Protein AF-A0A9W6ZUU6-F1 (afdb_monomer)

Organism: NCBI:txid1714386

Sequence (302 aa):
METLQCDPFFITEAGHVQAYTFSKFFVGKSEEEEKQEAEEMPVLARSSKEPGMGRYTKEDRMKYFDKIYEAEIWSFPDWDGEGGFGVKSGFGSTLHQTVDIRNYLDMIISNYGIKGIIDVPCGDMNWIPHVRAMGNEGFCYFGGDVSQIMIDEQRGKFEHVDNMVFEVVDVVSEGFVGVEKVLECVNRNGGGDVLIFMRHLMFHLTMEENLITLKHIEQSASGFGSDVKYVMLSTYLRSNDNDDDYLLANGHKINLFEWPYCLEDPLHLVKDGDFDLFMGLWRLEPGKSIRRKRNNMARSCE

pLDDT: mean 82.05, std 18.37, range [30.02, 98.38]

Solvent-accessible surface area (backbone atoms only — not comparable to full-atom values): 17026 Å² total; per-residue (Å²): 141,84,83,88,80,86,78,94,80,86,84,79,84,87,84,85,78,86,74,86,72,86,70,80,77,72,78,52,70,49,75,66,53,36,42,52,54,58,68,71,40,97,67,74,57,49,47,63,63,64,94,88,58,73,81,86,47,61,67,55,51,20,59,43,47,31,49,41,54,76,66,42,54,37,35,23,77,21,77,86,38,86,88,51,78,37,35,55,56,24,66,75,44,26,58,78,35,35,50,56,46,36,56,47,49,38,49,48,34,64,76,67,53,43,32,28,39,44,25,48,47,41,72,70,54,70,43,59,82,72,22,68,56,69,74,39,89,76,28,22,40,35,33,22,26,47,24,56,64,58,36,53,52,49,43,64,75,40,69,89,40,92,47,54,48,63,43,74,34,42,50,65,80,65,27,67,74,80,45,65,68,51,53,50,43,55,47,72,66,85,48,47,34,25,33,38,38,29,59,65,46,66,29,46,43,31,60,70,45,41,57,44,34,52,49,41,56,42,47,38,28,64,68,46,102,54,46,42,35,33,38,34,40,55,28,29,80,82,49,78,51,46,83,57,81,39,46,33,93,70,32,54,55,38,23,45,62,38,46,88,58,10,36,53,88,48,82,44,76,43,61,47,60,52,99,57,31,28,35,34,34,36,75,48,43,64,92,46,73,65,45,46,48,70,38,82,90,76,64,34,60,93

Mean predicted aligned error: 9.44 Å

Radius of gyration: 21.93 Å; Cα contacts (8 Å, |Δi|>4): 556; chains: 1; bounding box: 58×56×73 Å

Nearest PDB structures (foldseek):
  9fd3-assembly1_A  TM=6.115E-01  e=2.335E-05  Kitasatospora cystarginea
  7ymb-assembly1_A  TM=6.301E-01  e=1.153E-01  Nakaseomyces glabratus
  7xwh-assembly2_B  TM=6.289E-01  e=5.569E-01  Meyerozyma guilliermondii
  7ypd-assembly1_B  TM=6.172E-01  e=6.317E-01  Rhodotorula toruloides
  9fef-assembly1_D  TM=4.614E-01  e=4.064E-01  Trypanosoma cruzi strain CL Brener

Foldseek 3Di:
DDDDDDDPDDDDDDDDDPPPPPPPPPDFDDLVRLQVVQVVDPQFDKLDDDPPDDDQDLVSQQVSVLCLQVVLSQFDFACPWPPRRTFSNHPLPHQVLCVFVLVVCLVCCVVQVAQEEAEEQCGQVRCVVVNVCLPDPNRAYEHEYSHPVSQVVVCVVCVVPPRYHYDHDDCQHPNCLPPVVVLCNQPVDPHDEYEYEYEPQVLLHHLVSNVSSLVSLLCNCVRHPGHPWKYKYKAFDPDPCSHPMGTSSSGHHHHCCFPPNNFDQAPDWIDRRDPGMIIGMHTHHRPDHRHADADPVVRGGD

Structure (mmCIF, N/CA/C/O backbone):
data_AF-A0A9W6ZUU6-F1
#
_entry.id   AF-A0A9W6ZUU6-F1
#
loop_
_atom_site.group_PDB
_atom_site.id
_atom_site.type_symbol
_atom_site.label_atom_id
_atom_site.label_alt_id
_atom_site.label_comp_id
_atom_site.label_asym_id
_atom_site.label_entity_id
_atom_site.label_seq_id
_atom_site.pdbx_PDB_ins_code
_atom_site.Cartn_x
_atom_site.Cartn_y
_atom_site.Cartn_z
_atom_site.occupancy
_atom_site.B_iso_or_equiv
_atom_site.auth_seq_id
_atom_site.auth_comp_id
_atom_site.auth_asym_id
_atom_site.auth_atom_id
_atom_site.pdbx_PDB_model_num
ATOM 1 N N . MET A 1 1 ? -30.627 -38.577 -30.442 1.00 47.06 1 MET A N 1
ATOM 2 C CA . MET A 1 1 ? -29.301 -39.072 -30.853 1.00 47.06 1 MET A CA 1
ATOM 3 C C . MET A 1 1 ? -29.097 -38.572 -32.259 1.00 47.06 1 MET A C 1
ATOM 5 O O . MET A 1 1 ? -29.812 -39.046 -33.121 1.00 47.06 1 MET A O 1
ATOM 9 N N . GLU A 1 2 ? -28.243 -37.571 -32.441 1.00 30.02 2 GLU A N 1
ATOM 10 C CA . GLU A 1 2 ? -27.440 -37.383 -33.654 1.00 30.02 2 GLU A CA 1
ATOM 11 C C . GLU A 1 2 ? -26.469 -36.232 -33.380 1.00 30.02 2 GLU A C 1
ATOM 13 O O . GLU A 1 2 ? -26.846 -35.089 -33.134 1.00 30.02 2 GLU A O 1
ATOM 18 N N . THR A 1 3 ? -25.206 -36.616 -33.264 1.00 34.88 3 THR A N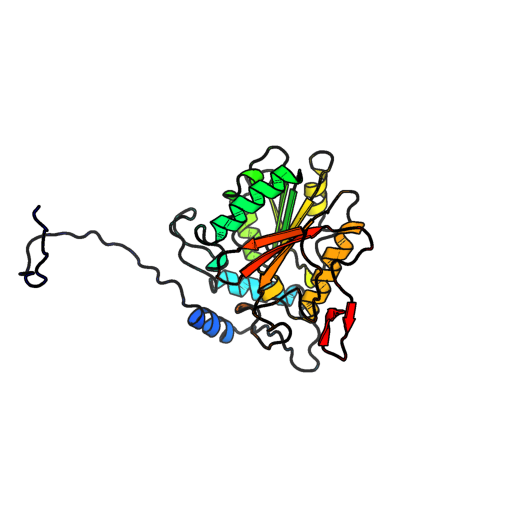 1
ATOM 19 C CA . THR A 1 3 ? -24.031 -35.777 -33.062 1.00 34.88 3 THR A CA 1
ATOM 20 C C . THR A 1 3 ? -23.715 -35.028 -34.351 1.00 34.88 3 THR A C 1
ATOM 22 O O . THR A 1 3 ? -23.464 -35.661 -35.374 1.00 34.88 3 THR A O 1
ATOM 25 N N . LEU A 1 4 ? -23.681 -33.695 -34.301 1.00 31.73 4 LEU A N 1
ATOM 26 C CA . LEU A 1 4 ? -23.099 -32.877 -35.364 1.00 31.73 4 LEU A CA 1
ATOM 27 C C . LEU A 1 4 ? -21.573 -33.026 -35.315 1.00 31.73 4 LEU A C 1
ATOM 29 O O . LEU A 1 4 ? -20.911 -32.512 -34.417 1.00 31.73 4 LEU A O 1
ATOM 33 N N . GLN A 1 5 ? -21.038 -33.785 -36.268 1.00 34.44 5 GLN A N 1
ATOM 34 C CA . GLN A 1 5 ? -19.615 -33.858 -36.585 1.00 34.44 5 GLN A CA 1
ATOM 35 C C . GLN A 1 5 ? -19.279 -32.683 -37.515 1.00 34.44 5 GLN A C 1
ATOM 37 O O . GLN A 1 5 ? -19.851 -32.578 -38.597 1.00 34.44 5 GLN A O 1
ATOM 42 N N . CYS A 1 6 ? -18.370 -31.800 -37.100 1.00 34.56 6 CYS A N 1
ATOM 43 C CA . CYS A 1 6 ? -17.796 -30.787 -37.984 1.00 34.56 6 CYS A CA 1
ATOM 44 C C . CYS A 1 6 ? -16.612 -31.394 -38.753 1.00 34.56 6 CYS A C 1
ATOM 46 O O . CYS A 1 6 ? -15.652 -31.857 -38.137 1.00 34.56 6 CYS A O 1
ATOM 48 N N . ASP A 1 7 ? -16.690 -31.380 -40.082 1.00 36.31 7 ASP A N 1
ATOM 49 C CA . ASP A 1 7 ? -15.619 -31.760 -41.012 1.00 36.31 7 ASP A CA 1
ATOM 50 C C . ASP A 1 7 ? -14.772 -30.505 -41.346 1.00 36.31 7 ASP A C 1
ATOM 52 O O . ASP A 1 7 ? -15.356 -29.488 -41.733 1.00 36.31 7 ASP A O 1
ATOM 56 N N . PRO A 1 8 ? -13.434 -30.485 -41.152 1.00 40.69 8 PRO A N 1
ATOM 57 C CA . PRO A 1 8 ? -12.662 -29.238 -41.121 1.00 40.69 8 PRO A CA 1
ATOM 58 C C . PRO A 1 8 ? -12.082 -28.779 -42.469 1.00 40.69 8 PRO A C 1
ATOM 60 O O . PRO A 1 8 ? -11.173 -27.952 -42.484 1.00 40.69 8 PRO A O 1
ATOM 63 N N . PHE A 1 9 ? -12.577 -29.249 -43.611 1.00 43.09 9 PHE A N 1
ATOM 64 C CA . PHE A 1 9 ? -12.053 -28.812 -44.907 1.00 43.09 9 PHE A CA 1
ATOM 65 C C . PHE A 1 9 ? -13.182 -28.492 -45.868 1.00 43.09 9 PHE A C 1
ATOM 67 O O . PHE A 1 9 ? -13.660 -29.400 -46.515 1.00 43.09 9 PHE A O 1
ATOM 74 N N . PHE A 1 10 ? -13.591 -27.224 -45.962 1.00 36.22 10 PHE A N 1
ATOM 75 C CA . PHE A 1 10 ? -14.032 -26.556 -47.198 1.00 36.22 10 PHE A CA 1
ATOM 76 C C . PHE A 1 10 ? -14.422 -25.109 -46.857 1.00 36.22 10 PHE A C 1
ATOM 78 O O . PHE A 1 10 ? -15.536 -24.833 -46.423 1.00 36.22 10 PHE A O 1
ATOM 85 N N . ILE A 1 11 ? -13.505 -24.165 -47.077 1.00 38.50 11 ILE A N 1
ATOM 86 C CA . ILE A 1 11 ? -13.868 -22.760 -47.292 1.00 38.50 11 ILE A CA 1
ATOM 87 C C . ILE A 1 11 ? -13.460 -22.445 -48.728 1.00 38.50 11 ILE A C 1
ATOM 89 O O . ILE A 1 11 ? -12.279 -22.297 -49.030 1.00 38.50 11 ILE A O 1
ATOM 93 N N . THR A 1 12 ? -14.442 -22.415 -49.626 1.00 35.78 12 THR A N 1
ATOM 94 C CA . THR A 1 12 ? -14.296 -21.864 -50.976 1.00 35.78 12 THR A CA 1
ATOM 95 C C . THR A 1 12 ? -14.522 -20.356 -50.940 1.00 35.78 12 THR A C 1
ATOM 97 O O . THR A 1 12 ? -15.390 -19.865 -50.221 1.00 35.78 12 THR A O 1
ATOM 100 N N . GLU A 1 13 ? -13.712 -19.641 -51.712 1.00 41.66 13 GLU A N 1
ATOM 101 C CA . GLU A 1 13 ? -13.569 -18.189 -51.714 1.00 41.66 13 GLU A CA 1
ATOM 102 C C . GLU A 1 13 ? -14.835 -17.384 -52.067 1.00 41.66 13 GLU A C 1
ATOM 104 O O . GLU A 1 13 ? -15.596 -17.726 -52.968 1.00 41.66 13 GLU A O 1
ATOM 109 N N . ALA A 1 14 ? -14.910 -16.233 -51.387 1.00 41.94 14 ALA A N 1
ATOM 110 C CA . ALA A 1 14 ? -15.391 -14.916 -51.815 1.00 41.94 14 ALA A CA 1
ATOM 111 C C . ALA A 1 14 ? -16.881 -14.693 -52.144 1.00 41.94 14 ALA A C 1
ATOM 113 O O . ALA A 1 14 ? -17.403 -15.080 -53.184 1.00 41.94 14 ALA A O 1
ATOM 114 N N . GLY A 1 15 ? -17.512 -13.855 -51.310 1.00 34.66 15 GLY A N 1
ATOM 115 C CA . GLY A 1 15 ? -18.737 -13.145 -51.668 1.00 34.66 15 GLY A CA 1
ATOM 116 C C . GLY A 1 15 ? -19.428 -12.462 -50.490 1.00 34.66 15 GLY A C 1
ATOM 117 O O . GLY A 1 15 ? -20.480 -12.912 -50.066 1.00 34.66 15 GLY A O 1
ATOM 118 N N . HIS A 1 16 ? -18.858 -11.352 -50.005 1.00 36.12 16 HIS A N 1
ATOM 119 C CA . HIS A 1 16 ? -19.501 -10.382 -49.100 1.00 36.12 16 HIS A CA 1
ATOM 120 C C . HIS A 1 16 ? -19.848 -10.865 -47.678 1.00 36.12 16 HIS A C 1
ATOM 122 O O . HIS A 1 16 ? -21.011 -10.945 -47.293 1.00 36.12 16 HIS A O 1
ATOM 128 N N . VAL A 1 17 ? -18.827 -11.021 -46.832 1.00 31.88 17 VAL A N 1
ATOM 129 C CA . VAL A 1 17 ? -18.967 -10.723 -45.398 1.00 31.88 17 VAL A CA 1
ATOM 130 C C . VAL A 1 17 ? -18.084 -9.513 -45.121 1.00 31.88 17 VAL A C 1
ATOM 132 O O . VAL A 1 17 ? -16.862 -9.628 -45.068 1.00 31.88 17 VAL A O 1
ATOM 135 N N . GLN A 1 18 ? -18.685 -8.327 -44.999 1.00 30.11 18 GLN A N 1
ATOM 136 C CA . GLN A 1 18 ? -17.997 -7.192 -44.385 1.00 30.11 18 GLN A CA 1
ATOM 137 C C . GLN A 1 18 ? -17.915 -7.475 -42.885 1.00 30.11 18 GLN A C 1
ATOM 139 O O . GLN A 1 18 ? -18.811 -7.134 -42.117 1.00 30.11 18 GLN A O 1
ATOM 144 N N . ALA A 1 19 ? -16.846 -8.157 -42.482 1.00 30.17 19 ALA A N 1
ATOM 145 C CA . ALA A 1 19 ? -16.443 -8.215 -41.092 1.00 30.17 19 ALA A CA 1
ATOM 146 C C . ALA A 1 19 ? -16.007 -6.803 -40.683 1.00 30.17 19 ALA A C 1
ATOM 148 O O . ALA A 1 19 ? -14.942 -6.326 -41.072 1.00 30.17 19 ALA A O 1
ATOM 149 N N . TYR A 1 20 ? -16.845 -6.113 -39.913 1.00 32.97 20 TYR A N 1
ATOM 150 C CA . TYR A 1 20 ? -16.397 -4.957 -39.149 1.00 32.97 20 TYR A CA 1
ATOM 151 C C . TYR A 1 20 ? -15.587 -5.471 -37.959 1.00 32.97 20 TYR A C 1
ATOM 153 O O . TYR A 1 20 ? -16.097 -5.595 -36.852 1.00 32.97 20 TYR A O 1
ATOM 161 N N . THR A 1 21 ? -14.319 -5.793 -38.186 1.00 32.53 21 THR A N 1
ATOM 162 C CA . THR A 1 21 ? -13.345 -5.963 -37.105 1.00 32.53 21 THR A CA 1
ATOM 163 C C . THR A 1 21 ? -12.375 -4.797 -37.165 1.00 32.53 21 THR A C 1
ATOM 165 O O . THR A 1 21 ? -11.252 -4.920 -37.640 1.00 32.53 21 THR A O 1
ATOM 168 N N . PHE A 1 22 ? -12.814 -3.643 -36.668 1.00 32.78 22 PHE A N 1
ATOM 169 C CA . PHE A 1 22 ? -11.885 -2.680 -36.080 1.00 32.78 22 PHE A CA 1
ATOM 170 C C . PHE A 1 22 ? -11.734 -3.012 -34.592 1.00 32.78 22 PHE A C 1
ATOM 172 O O . PHE A 1 22 ? -12.004 -2.199 -33.718 1.00 32.78 22 PHE A O 1
ATOM 179 N N . SER A 1 23 ? -11.314 -4.240 -34.287 1.00 38.81 23 SER A N 1
ATOM 180 C CA . SER A 1 23 ? -10.676 -4.513 -33.007 1.00 38.81 23 SER A CA 1
ATOM 181 C C . SER A 1 23 ? -9.239 -4.028 -33.149 1.00 38.81 23 SER A C 1
ATOM 183 O O . SER A 1 23 ? -8.405 -4.699 -33.761 1.00 38.81 23 SER A O 1
ATOM 185 N N . LYS A 1 24 ? -8.944 -2.836 -32.624 1.00 32.59 24 LYS A N 1
ATOM 186 C CA . LYS A 1 24 ? -7.567 -2.522 -32.243 1.00 32.59 24 LYS A CA 1
ATOM 187 C C . LYS A 1 24 ? -7.223 -3.503 -31.125 1.00 32.59 24 LYS A C 1
ATOM 189 O O . LYS A 1 24 ? -7.564 -3.264 -29.974 1.00 32.59 24 LYS A O 1
ATOM 194 N N . PHE A 1 25 ? -6.640 -4.645 -31.475 1.00 33.12 25 PHE A N 1
ATOM 195 C CA . PHE A 1 25 ? -5.958 -5.472 -30.494 1.00 33.12 25 PHE A CA 1
ATOM 196 C C . PHE A 1 25 ? -4.785 -4.635 -29.990 1.00 33.12 25 PHE A C 1
ATOM 198 O O . PHE A 1 25 ? -3.768 -4.519 -30.669 1.00 33.12 25 PHE A O 1
ATOM 205 N N . PHE A 1 26 ? -4.958 -3.985 -28.845 1.00 39.06 26 PHE A N 1
ATOM 206 C CA . PHE A 1 26 ? -3.822 -3.552 -28.054 1.00 39.06 26 PHE A CA 1
ATOM 207 C C . PHE A 1 26 ? -3.284 -4.815 -27.395 1.00 39.06 26 PHE A C 1
ATOM 209 O O . PHE A 1 26 ? -3.912 -5.384 -26.504 1.00 39.06 26 PHE A O 1
ATOM 216 N N . VAL A 1 27 ? -2.180 -5.323 -27.933 1.00 45.72 27 VAL A N 1
ATOM 217 C CA . VAL A 1 27 ? -1.393 -6.351 -27.259 1.00 45.72 27 VAL A CA 1
ATOM 218 C C . VAL A 1 27 ? -0.718 -5.627 -26.098 1.00 45.72 27 VAL A C 1
ATOM 220 O O . VAL A 1 27 ? 0.078 -4.721 -26.334 1.00 45.72 27 VAL A O 1
ATOM 223 N N . GLY A 1 28 ? -1.119 -5.947 -24.865 1.00 49.69 28 GLY A N 1
ATOM 224 C CA . GLY A 1 28 ? -0.389 -5.503 -23.677 1.00 49.69 28 GLY A CA 1
ATOM 225 C C . GLY A 1 28 ? 1.042 -6.025 -23.738 1.00 49.69 28 GLY A C 1
ATOM 226 O O . GLY A 1 28 ? 1.271 -7.100 -24.300 1.00 49.69 28 GLY A O 1
ATOM 227 N N . LYS A 1 29 ? 1.993 -5.261 -23.204 1.00 59.50 29 LYS A N 1
ATOM 228 C CA . LYS A 1 29 ? 3.387 -5.700 -23.138 1.00 59.50 29 LYS A CA 1
ATOM 229 C C . LYS A 1 29 ? 3.471 -6.951 -22.260 1.00 59.50 29 LYS A C 1
ATOM 231 O O . LYS A 1 29 ? 2.714 -7.115 -21.304 1.00 59.50 29 LYS A O 1
ATOM 236 N N . SER A 1 30 ? 4.342 -7.879 -22.627 1.00 62.50 30 SER A N 1
ATOM 237 C CA . SER A 1 30 ? 4.696 -9.001 -21.759 1.00 62.50 30 SER A CA 1
ATOM 238 C C . SER A 1 30 ? 5.520 -8.509 -20.566 1.00 62.50 30 SER A C 1
ATOM 240 O O . SER A 1 30 ? 6.216 -7.503 -20.676 1.00 62.50 30 SER A O 1
ATOM 242 N N . GLU A 1 31 ? 5.527 -9.256 -19.454 1.00 60.16 31 GLU A N 1
ATOM 243 C CA . GLU A 1 31 ? 6.405 -8.942 -18.313 1.00 60.16 31 GLU A CA 1
ATOM 244 C C . GLU A 1 31 ? 7.880 -8.790 -18.733 1.00 60.16 31 GLU A C 1
ATOM 246 O O . GLU A 1 31 ? 8.623 -8.050 -18.102 1.00 60.16 31 GLU A O 1
ATOM 251 N N . GLU A 1 32 ? 8.336 -9.499 -19.772 1.00 63.59 32 GLU A N 1
ATOM 252 C CA . GLU A 1 32 ? 9.705 -9.379 -20.292 1.00 63.59 32 GLU A CA 1
ATOM 253 C C . GLU A 1 32 ? 9.937 -8.058 -21.040 1.00 63.59 32 GLU A C 1
ATOM 255 O O . GLU A 1 32 ? 10.989 -7.442 -20.874 1.00 63.59 32 GLU A O 1
ATOM 260 N N . GLU A 1 33 ? 8.957 -7.592 -21.815 1.00 64.12 33 GLU A N 1
ATOM 261 C CA . GLU A 1 33 ? 9.022 -6.303 -22.516 1.00 64.12 33 GLU A CA 1
ATOM 262 C C . GLU A 1 33 ? 8.954 -5.124 -21.536 1.00 64.12 33 GLU A C 1
ATOM 264 O O . GLU A 1 33 ? 9.734 -4.181 -21.669 1.00 64.12 33 GLU A O 1
ATOM 269 N N . GLU A 1 34 ? 8.096 -5.203 -20.511 1.00 62.94 34 GLU A N 1
ATOM 270 C CA . GLU A 1 34 ? 8.056 -4.212 -19.424 1.00 62.94 34 GLU A CA 1
ATOM 271 C C . GLU A 1 34 ? 9.414 -4.131 -18.704 1.00 62.94 34 GLU A C 1
ATOM 273 O O . GLU A 1 34 ? 9.928 -3.038 -18.449 1.00 62.94 34 GLU A O 1
ATOM 278 N N . LYS A 1 35 ? 10.041 -5.290 -18.443 1.00 63.47 35 LYS A N 1
ATOM 279 C CA . LYS A 1 35 ? 11.371 -5.375 -17.819 1.00 63.47 35 LYS A CA 1
ATOM 280 C C . LYS A 1 35 ? 12.461 -4.744 -18.680 1.00 63.47 35 LYS A C 1
ATOM 282 O O . LYS A 1 35 ? 13.301 -4.026 -18.139 1.00 63.47 35 LYS A O 1
ATOM 287 N N . GLN A 1 36 ? 12.467 -5.008 -19.988 1.00 65.69 36 GLN A N 1
ATOM 288 C CA . GLN A 1 36 ? 13.490 -4.481 -20.892 1.00 65.69 36 GLN A CA 1
ATOM 289 C C . GLN A 1 36 ? 13.400 -2.955 -21.018 1.00 65.69 36 GLN A C 1
ATOM 291 O O . GLN A 1 36 ? 14.416 -2.268 -20.946 1.00 65.69 36 GLN A O 1
ATOM 296 N N . GLU A 1 37 ? 12.198 -2.399 -21.158 1.00 64.38 37 GLU A N 1
ATOM 297 C CA . GLU A 1 37 ? 12.043 -0.945 -21.248 1.00 64.38 37 GLU A CA 1
ATOM 298 C C . GLU A 1 37 ? 12.424 -0.240 -19.944 1.00 64.38 37 GLU A C 1
ATOM 300 O O . GLU A 1 37 ? 13.090 0.798 -19.982 1.00 64.38 37 GLU A O 1
ATOM 305 N N . ALA A 1 38 ? 12.081 -0.822 -18.789 1.00 62.62 38 ALA A N 1
ATOM 306 C CA . ALA A 1 38 ? 12.514 -0.308 -17.493 1.00 62.62 38 ALA A CA 1
ATOM 307 C C . ALA A 1 38 ? 14.050 -0.294 -17.343 1.00 62.62 38 ALA A C 1
ATOM 309 O O . ALA A 1 38 ? 14.580 0.576 -16.649 1.00 62.62 38 ALA A O 1
ATOM 310 N N . GLU A 1 39 ? 14.771 -1.214 -18.001 1.00 65.31 39 GLU A N 1
ATOM 311 C CA . GLU A 1 39 ? 16.244 -1.257 -18.059 1.00 65.31 39 GLU A CA 1
ATOM 312 C C . GLU A 1 39 ? 16.863 -0.207 -18.991 1.00 65.31 39 GLU A C 1
ATOM 314 O O . GLU A 1 39 ? 18.001 0.212 -18.768 1.00 65.31 39 GLU A O 1
ATOM 319 N N . GLU A 1 40 ? 16.137 0.255 -20.008 1.00 63.75 40 GLU A N 1
ATOM 320 C CA . GLU A 1 40 ? 16.623 1.256 -20.969 1.00 63.75 40 GLU A CA 1
ATOM 321 C C . GLU A 1 40 ? 16.379 2.707 -20.501 1.00 63.75 40 GLU A C 1
ATOM 323 O O . GLU A 1 40 ? 16.864 3.665 -21.116 1.00 63.75 40 GLU A O 1
ATOM 328 N N . MET A 1 41 ? 15.670 2.904 -19.383 1.00 61.62 41 MET A N 1
ATOM 329 C CA . MET A 1 41 ? 15.363 4.233 -18.856 1.00 61.62 41 MET A CA 1
ATOM 33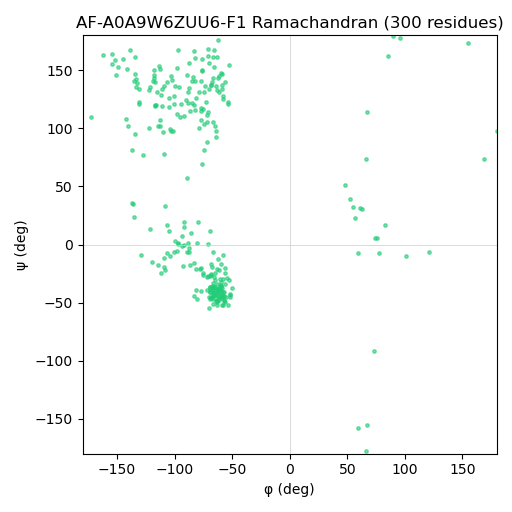0 C C . MET A 1 41 ? 16.610 4.968 -18.332 1.00 61.62 41 MET A C 1
ATOM 332 O O . MET A 1 41 ? 17.390 4.423 -17.556 1.00 61.62 41 MET A O 1
ATOM 336 N N . PRO A 1 42 ? 16.767 6.276 -18.625 1.00 50.56 42 PRO A N 1
ATOM 337 C CA . PRO A 1 42 ? 17.934 7.060 -18.204 1.00 50.56 42 PRO A CA 1
ATOM 338 C C . PRO A 1 42 ? 18.046 7.273 -16.682 1.00 50.56 42 PRO A C 1
ATOM 340 O O . PRO A 1 42 ? 19.031 7.839 -16.212 1.00 50.56 42 PRO A O 1
ATOM 343 N N . VAL A 1 43 ? 17.036 6.867 -15.906 1.00 57.44 43 VAL A N 1
ATOM 344 C CA . VAL A 1 43 ? 17.056 6.840 -14.439 1.00 57.44 43 VAL A CA 1
ATOM 345 C C . VAL A 1 43 ? 16.770 5.401 -14.033 1.00 57.44 43 VAL A C 1
ATOM 347 O O . VAL A 1 43 ? 15.618 4.988 -14.066 1.00 57.44 43 VAL A O 1
ATOM 350 N N . LEU A 1 44 ? 17.808 4.645 -13.678 1.00 65.06 44 LEU A N 1
ATOM 351 C CA . LEU A 1 44 ? 17.675 3.277 -13.180 1.00 65.06 44 LEU A CA 1
ATOM 352 C C . LEU A 1 44 ? 17.731 3.287 -11.656 1.00 65.06 44 LEU A C 1
ATOM 354 O O . LEU A 1 44 ? 18.771 3.587 -11.065 1.00 65.06 44 LEU A O 1
ATOM 358 N N . ALA A 1 45 ? 16.609 2.960 -11.019 1.00 72.12 45 ALA A N 1
ATOM 359 C CA . ALA A 1 45 ? 16.583 2.659 -9.597 1.00 72.12 45 ALA A CA 1
ATOM 360 C C . ALA A 1 45 ? 16.698 1.138 -9.408 1.00 72.12 45 ALA A C 1
ATOM 362 O O . ALA A 1 45 ? 15.881 0.377 -9.928 1.00 72.12 45 ALA A O 1
ATOM 363 N N . ARG A 1 46 ? 17.733 0.703 -8.682 1.00 75.75 46 ARG A N 1
ATOM 364 C CA . ARG A 1 46 ? 18.033 -0.697 -8.362 1.00 75.75 46 ARG A CA 1
ATOM 365 C C . ARG A 1 46 ? 17.994 -0.926 -6.863 1.00 75.75 46 ARG A C 1
ATOM 367 O O . ARG A 1 46 ? 18.302 -0.022 -6.086 1.00 75.75 46 ARG A O 1
ATOM 374 N N . SER A 1 47 ? 17.643 -2.140 -6.457 1.00 72.75 47 SER A N 1
ATOM 375 C CA . SER A 1 47 ? 17.625 -2.514 -5.043 1.00 72.75 47 SER A CA 1
ATOM 376 C C . SER A 1 47 ? 19.019 -2.504 -4.419 1.00 72.75 47 SER A C 1
ATOM 378 O O . SER A 1 47 ? 19.189 -2.051 -3.284 1.00 72.75 47 SER A O 1
ATOM 380 N N . SER A 1 48 ? 20.033 -2.909 -5.185 1.00 64.50 48 SER A N 1
ATOM 381 C CA . SER A 1 48 ? 21.433 -2.745 -4.816 1.00 64.50 48 SER A CA 1
ATOM 382 C C . SER A 1 48 ? 21.980 -1.420 -5.362 1.00 64.50 48 SER A C 1
ATOM 384 O O . SER A 1 48 ? 22.126 -1.205 -6.566 1.00 64.50 48 SER A O 1
ATOM 386 N N . LYS A 1 49 ? 22.266 -0.473 -4.462 1.00 62.56 49 LYS A N 1
ATOM 387 C CA . LYS A 1 49 ? 22.957 0.768 -4.838 1.00 62.56 49 LYS A CA 1
ATOM 388 C C . LYS A 1 49 ? 24.445 0.522 -5.041 1.00 62.56 49 LYS A C 1
ATOM 390 O O . LYS A 1 49 ? 25.047 -0.296 -4.345 1.00 62.56 49 LYS A O 1
ATOM 395 N N . GLU A 1 50 ? 25.062 1.308 -5.924 1.00 62.34 50 GLU A N 1
ATOM 396 C CA . GLU A 1 50 ? 26.520 1.360 -6.004 1.00 62.34 50 GLU A CA 1
ATOM 397 C C . GLU A 1 50 ? 27.129 1.739 -4.636 1.00 62.34 50 GLU A C 1
ATOM 399 O O . GLU A 1 50 ? 26.600 2.620 -3.941 1.00 62.34 50 GLU A O 1
ATOM 404 N N . PRO A 1 51 ? 28.250 1.111 -4.227 1.00 50.09 51 PRO A N 1
ATOM 405 C CA . PRO A 1 51 ? 28.895 1.405 -2.953 1.00 50.09 51 PRO A CA 1
ATOM 406 C C . PRO A 1 51 ? 29.195 2.904 -2.786 1.00 50.09 51 PRO A C 1
ATOM 408 O O . PRO A 1 51 ? 29.946 3.489 -3.561 1.00 50.09 51 PRO A O 1
ATOM 411 N N . GLY A 1 52 ? 28.634 3.521 -1.740 1.00 53.69 52 GLY A N 1
ATOM 412 C CA . GLY A 1 52 ? 28.816 4.946 -1.423 1.00 53.69 52 GLY A CA 1
ATOM 413 C C . GLY A 1 52 ? 27.656 5.857 -1.839 1.00 53.69 52 GLY A C 1
ATOM 414 O O . GLY A 1 52 ? 27.606 7.008 -1.403 1.00 53.69 52 GLY A O 1
ATOM 415 N N . MET A 1 53 ? 26.691 5.352 -2.608 1.00 60.19 53 MET A N 1
ATOM 416 C CA . MET A 1 53 ? 25.456 6.068 -2.915 1.00 60.19 53 MET A CA 1
ATOM 417 C C . MET A 1 53 ? 24.469 5.883 -1.744 1.00 60.19 53 MET A C 1
ATOM 419 O O . MET A 1 53 ? 24.066 4.766 -1.431 1.00 60.19 53 MET A O 1
ATOM 423 N N . GLY A 1 54 ? 24.112 6.967 -1.041 1.00 67.25 54 GLY A N 1
ATOM 424 C CA . GLY A 1 54 ? 23.135 6.928 0.064 1.00 67.25 54 GLY A CA 1
ATOM 425 C C . GLY A 1 54 ? 21.732 6.497 -0.392 1.00 67.25 54 GLY A C 1
ATOM 426 O O . GLY A 1 54 ? 21.508 6.321 -1.585 1.00 67.25 54 GLY A O 1
ATOM 427 N N . ARG A 1 55 ? 20.766 6.340 0.529 1.00 77.25 55 ARG A N 1
ATOM 428 C CA . ARG A 1 55 ? 19.368 5.938 0.221 1.00 77.25 55 ARG A CA 1
ATOM 429 C C . ARG A 1 55 ? 18.707 6.810 -0.853 1.00 77.25 55 ARG A C 1
ATOM 431 O O . ARG A 1 55 ? 19.097 7.959 -1.038 1.00 77.25 55 ARG A O 1
ATOM 438 N N . TYR A 1 56 ? 17.717 6.264 -1.570 1.00 85.56 56 TYR A N 1
ATOM 439 C CA . TYR A 1 56 ? 16.934 7.067 -2.513 1.00 85.56 56 TYR A CA 1
ATOM 440 C C . TYR A 1 56 ? 16.175 8.141 -1.728 1.00 85.56 56 TYR A C 1
ATOM 442 O O . TYR A 1 56 ? 15.648 7.885 -0.638 1.00 85.56 56 TYR A O 1
ATOM 450 N N . THR A 1 57 ? 16.175 9.359 -2.246 1.00 89.69 57 THR A N 1
ATOM 451 C CA . THR A 1 57 ? 15.396 10.467 -1.698 1.00 89.69 57 THR A CA 1
ATOM 452 C C . THR A 1 57 ? 13.959 10.409 -2.215 1.00 89.69 57 THR A C 1
ATOM 454 O O . THR A 1 57 ? 13.668 9.712 -3.190 1.00 89.69 57 THR A O 1
ATOM 457 N N . LYS A 1 58 ? 13.059 11.177 -1.591 1.00 91.44 58 LYS A N 1
ATOM 458 C CA . LYS A 1 58 ? 11.705 11.407 -2.113 1.00 91.44 58 LYS A CA 1
ATOM 459 C C . LYS A 1 58 ? 11.720 11.884 -3.563 1.00 91.44 58 LYS A C 1
ATOM 461 O O . LYS A 1 58 ? 10.948 11.397 -4.378 1.00 91.44 58 LYS A O 1
ATOM 466 N N . GLU A 1 59 ? 12.629 12.801 -3.892 1.00 90.94 59 GLU A N 1
ATOM 467 C CA . GLU A 1 59 ? 12.757 13.336 -5.247 1.00 90.94 59 GLU A CA 1
ATOM 468 C C . GLU A 1 59 ? 13.229 12.268 -6.246 1.00 90.94 59 GLU A C 1
ATOM 470 O O . GLU A 1 59 ? 12.737 12.242 -7.373 1.00 90.94 59 GLU A O 1
ATOM 475 N N . ASP A 1 60 ? 14.123 11.359 -5.837 1.00 89.38 60 ASP A N 1
ATOM 476 C CA . ASP A 1 60 ? 14.559 10.240 -6.684 1.00 89.38 60 ASP A CA 1
ATOM 477 C C . ASP A 1 60 ? 13.397 9.289 -6.995 1.00 89.38 60 ASP A C 1
ATOM 479 O O . ASP A 1 60 ? 13.174 8.961 -8.161 1.00 89.38 60 ASP A O 1
ATOM 483 N N . ARG A 1 61 ? 12.640 8.873 -5.966 1.00 90.88 61 ARG A N 1
ATOM 484 C CA . ARG A 1 61 ? 11.480 7.982 -6.133 1.00 90.88 61 ARG A CA 1
ATOM 485 C C . ARG A 1 61 ? 10.389 8.636 -6.975 1.00 90.88 61 ARG A C 1
ATOM 487 O O . ARG A 1 61 ? 9.935 8.020 -7.931 1.00 90.88 61 ARG A O 1
ATOM 494 N N . MET A 1 62 ? 10.029 9.886 -6.680 1.00 93.12 62 MET A N 1
ATOM 495 C CA . MET A 1 62 ? 9.016 10.632 -7.435 1.00 93.12 62 MET A CA 1
ATOM 496 C C . MET A 1 62 ? 9.400 10.743 -8.912 1.00 93.12 62 MET A C 1
ATOM 498 O O . MET A 1 62 ? 8.640 10.314 -9.770 1.00 93.12 62 MET A O 1
ATOM 502 N N . LYS A 1 63 ? 10.620 11.207 -9.227 1.00 90.50 63 LYS A N 1
ATOM 503 C CA . LYS A 1 63 ? 11.089 11.301 -10.622 1.00 90.50 63 LYS A CA 1
ATOM 504 C C . LYS A 1 63 ? 11.112 9.953 -11.334 1.00 90.50 63 LYS A C 1
ATOM 506 O O . LYS A 1 63 ? 10.912 9.914 -12.545 1.00 90.50 63 LYS A O 1
ATOM 511 N N . TYR A 1 64 ? 11.440 8.876 -10.624 1.00 89.56 64 TYR A N 1
ATOM 512 C CA . TYR A 1 64 ? 11.471 7.541 -11.207 1.00 89.56 64 TYR A CA 1
ATOM 513 C C . TYR A 1 64 ? 10.059 7.049 -11.531 1.00 89.56 64 TYR A C 1
ATOM 515 O O . TYR A 1 64 ? 9.784 6.742 -12.689 1.00 89.56 64 TYR A O 1
ATOM 523 N N . PHE A 1 65 ? 9.152 7.043 -10.552 1.00 92.12 65 PHE A N 1
ATOM 524 C CA . PHE A 1 65 ? 7.795 6.529 -10.743 1.00 92.12 65 PHE A CA 1
ATOM 525 C C . PHE A 1 65 ? 6.915 7.442 -11.607 1.00 92.12 65 PHE A C 1
ATOM 527 O O . PHE A 1 65 ? 6.093 6.922 -12.355 1.00 92.12 65 PHE A O 1
ATOM 534 N N . ASP A 1 66 ? 7.152 8.758 -11.629 1.00 93.38 66 ASP A N 1
ATOM 535 C CA . ASP A 1 66 ? 6.540 9.651 -12.623 1.00 93.38 66 ASP A CA 1
ATOM 536 C C . ASP A 1 66 ? 6.916 9.221 -14.042 1.00 93.38 66 ASP A C 1
ATOM 538 O O . ASP A 1 66 ? 6.060 9.115 -14.910 1.00 93.38 66 ASP A O 1
ATOM 542 N N . LYS A 1 67 ? 8.185 8.890 -14.299 1.00 90.19 67 LYS A N 1
ATOM 543 C CA . LYS A 1 67 ? 8.573 8.423 -15.635 1.00 90.19 67 LYS A CA 1
ATOM 544 C C . LYS A 1 67 ? 7.976 7.064 -15.979 1.00 90.19 67 LYS A C 1
ATOM 546 O O . LYS A 1 67 ? 7.616 6.861 -17.131 1.00 90.19 67 LYS A O 1
ATOM 551 N N . ILE A 1 68 ? 7.886 6.145 -15.015 1.00 89.88 68 ILE A N 1
ATOM 552 C CA . ILE A 1 68 ? 7.244 4.834 -15.212 1.00 89.88 68 ILE A CA 1
ATOM 553 C C . ILE A 1 68 ? 5.780 5.012 -15.614 1.00 89.88 68 ILE A C 1
ATOM 555 O O . ILE A 1 68 ? 5.318 4.376 -16.561 1.00 89.88 68 ILE A O 1
ATOM 559 N N . TYR A 1 69 ? 5.076 5.909 -14.924 1.00 90.88 69 TYR A N 1
ATOM 560 C CA . TYR A 1 69 ? 3.674 6.196 -15.187 1.00 90.88 69 TYR A CA 1
ATOM 561 C C . TYR A 1 69 ? 3.471 6.940 -16.517 1.00 90.88 69 TYR A C 1
ATOM 563 O O . TYR A 1 69 ? 2.628 6.540 -17.315 1.00 90.88 69 TYR A O 1
ATOM 571 N N . GLU A 1 70 ? 4.276 7.969 -16.809 1.00 89.75 70 GLU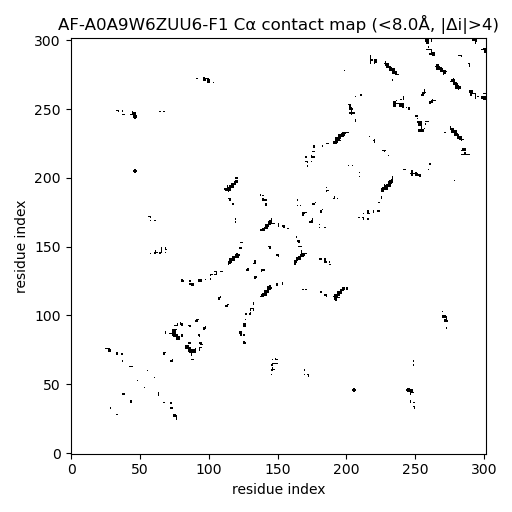 A N 1
ATOM 572 C CA . GLU A 1 70 ? 4.216 8.734 -18.068 1.00 89.75 70 GLU A CA 1
ATOM 573 C C . GLU A 1 70 ? 4.550 7.870 -19.292 1.00 89.75 70 GLU A C 1
ATOM 575 O O . GLU A 1 70 ? 3.933 8.019 -20.345 1.00 89.75 70 GLU A O 1
ATOM 580 N N . ALA A 1 71 ? 5.513 6.956 -19.155 1.00 87.31 71 ALA A N 1
ATOM 581 C CA . ALA A 1 71 ? 5.899 6.028 -20.213 1.00 87.31 71 ALA A CA 1
ATOM 582 C C . ALA A 1 71 ? 4.964 4.812 -20.327 1.00 87.31 71 ALA A C 1
ATOM 584 O O . ALA A 1 71 ? 5.201 3.952 -21.176 1.00 87.31 71 ALA A O 1
ATOM 585 N N . GLU A 1 72 ? 3.916 4.737 -19.497 1.00 88.88 72 GLU A N 1
ATOM 586 C CA . GLU A 1 72 ? 2.917 3.667 -19.527 1.00 88.88 72 GLU A CA 1
ATOM 587 C C . GLU A 1 72 ? 3.540 2.261 -19.404 1.00 88.88 72 GLU A C 1
ATOM 589 O O . GLU A 1 72 ? 3.012 1.297 -19.957 1.00 88.88 72 GLU A O 1
ATOM 594 N N . ILE A 1 73 ? 4.654 2.132 -18.668 1.00 86.50 73 ILE A N 1
ATOM 595 C CA . ILE A 1 73 ? 5.427 0.879 -18.573 1.00 86.50 73 ILE A CA 1
ATOM 596 C C . ILE A 1 73 ? 4.585 -0.252 -17.989 1.00 86.50 73 ILE A C 1
ATOM 598 O O . ILE A 1 73 ? 4.654 -1.372 -18.471 1.00 86.50 73 ILE A O 1
ATOM 602 N N . TRP A 1 74 ? 3.763 0.051 -16.986 1.00 88.62 74 TRP A N 1
ATOM 603 C CA . TRP A 1 74 ? 2.871 -0.919 -16.352 1.00 88.62 74 TRP A CA 1
ATOM 604 C C . TRP A 1 74 ? 1.479 -0.959 -16.991 1.00 88.62 74 TRP A C 1
ATOM 606 O O . TRP A 1 74 ? 0.530 -1.444 -16.374 1.00 88.62 74 TRP A O 1
ATOM 616 N N . SER A 1 75 ? 1.292 -0.396 -18.186 1.00 89.50 75 SER A N 1
ATOM 617 C CA . SER A 1 75 ? -0.046 -0.364 -18.767 1.00 89.50 75 SER A CA 1
ATOM 618 C C . SER A 1 75 ? -0.473 -1.728 -19.284 1.00 89.50 75 SER A C 1
ATOM 620 O O . SER A 1 75 ? 0.238 -2.376 -20.050 1.00 89.50 75 SER A O 1
ATOM 622 N N . PHE A 1 76 ? -1.682 -2.144 -18.914 1.00 88.50 76 PHE A N 1
ATOM 623 C CA . PHE A 1 76 ? -2.218 -3.448 -19.279 1.00 88.50 76 PHE A CA 1
ATOM 624 C C . PHE A 1 76 ? -3.678 -3.346 -19.754 1.00 88.50 76 PHE A C 1
ATOM 626 O O . PHE A 1 76 ? -4.458 -2.588 -19.177 1.00 88.50 76 PHE A O 1
ATOM 633 N N . PRO A 1 77 ? -4.103 -4.099 -20.786 1.00 88.12 77 PRO A N 1
ATOM 634 C CA . PRO A 1 77 ? -5.492 -4.089 -21.237 1.00 88.12 77 PRO A CA 1
ATOM 635 C C . PRO A 1 77 ? -6.483 -4.559 -20.161 1.00 88.12 77 PRO A C 1
ATOM 637 O O . PRO A 1 77 ? -6.332 -5.631 -19.579 1.00 88.12 77 PRO A O 1
ATOM 640 N N . ASP A 1 78 ? -7.550 -3.790 -19.964 1.00 86.69 78 ASP A N 1
ATOM 641 C CA . ASP A 1 78 ? -8.676 -4.122 -19.091 1.00 86.69 78 ASP A CA 1
ATOM 642 C C . ASP A 1 78 ? -9.969 -3.668 -19.768 1.00 86.69 78 ASP A C 1
ATOM 644 O O . ASP A 1 78 ? -10.286 -2.479 -19.829 1.00 86.69 78 ASP A O 1
ATOM 648 N N . TRP A 1 79 ? -10.692 -4.624 -20.346 1.00 81.31 79 TRP A N 1
ATOM 649 C CA . TRP A 1 79 ? -11.929 -4.349 -21.080 1.00 81.31 79 TRP A CA 1
ATOM 650 C C . TRP A 1 79 ? -13.150 -4.227 -20.180 1.00 81.31 79 TRP A C 1
ATOM 652 O O . TRP A 1 79 ? -14.168 -3.696 -20.624 1.00 81.31 79 TRP A O 1
ATOM 662 N N . ASP A 1 80 ? -13.041 -4.681 -18.933 1.00 80.06 80 ASP A N 1
ATOM 663 C CA . ASP A 1 80 ? -14.102 -4.533 -17.944 1.00 80.06 80 ASP A CA 1
ATOM 664 C C . ASP A 1 80 ? -14.000 -3.179 -17.210 1.00 80.06 80 ASP A C 1
ATOM 666 O O . ASP A 1 80 ? -14.979 -2.738 -16.603 1.00 80.06 80 ASP A O 1
ATOM 670 N N . GLY A 1 81 ? -12.834 -2.520 -17.269 1.00 73.75 81 GLY A N 1
ATOM 671 C CA . GLY A 1 81 ? -12.551 -1.223 -16.646 1.00 73.75 81 GLY A CA 1
ATOM 672 C C . GLY A 1 81 ? -13.252 -0.030 -17.308 1.00 73.75 81 GLY A C 1
ATOM 673 O O . GLY A 1 81 ? -13.710 -0.084 -18.456 1.00 73.75 81 GLY A O 1
ATOM 674 N N . GLU A 1 82 ? -13.333 1.091 -16.584 1.00 66.19 82 GLU A N 1
ATOM 675 C CA . GLU A 1 82 ? -13.981 2.310 -17.082 1.00 66.19 82 GLU A CA 1
ATOM 676 C C . GLU A 1 82 ? -13.345 2.805 -18.392 1.00 66.19 82 GLU A C 1
ATOM 678 O O . GLU A 1 82 ? -12.144 3.046 -18.489 1.00 66.19 82 GLU A O 1
ATOM 683 N N . GLY A 1 83 ? -14.172 2.974 -19.426 1.00 63.03 83 GLY A N 1
ATOM 684 C CA . GLY A 1 83 ? -13.738 3.460 -20.738 1.00 63.03 83 GLY A CA 1
ATOM 685 C C . GLY A 1 83 ? -13.037 2.420 -21.618 1.00 63.03 83 GLY A C 1
ATOM 686 O O . GLY A 1 83 ? -12.826 2.699 -22.796 1.00 63.03 83 GLY A O 1
ATOM 687 N N . GLY A 1 84 ? -12.733 1.222 -21.104 1.00 61.12 84 GLY A N 1
ATOM 688 C CA . GLY A 1 84 ? -12.108 0.146 -21.878 1.00 61.12 84 GLY A CA 1
ATOM 689 C C . GLY A 1 84 ? -10.734 0.520 -22.441 1.00 61.12 84 GLY A C 1
ATOM 690 O O . GLY A 1 84 ? -10.394 0.084 -23.536 1.00 61.12 84 GLY A O 1
ATOM 691 N N . PHE A 1 85 ? -9.977 1.371 -21.740 1.00 65.94 85 PHE A N 1
ATOM 692 C CA . PHE A 1 85 ? -8.649 1.838 -22.164 1.00 65.94 85 PHE A CA 1
ATOM 693 C C . PHE A 1 85 ? -7.489 1.102 -21.470 1.00 65.94 85 PHE A C 1
ATOM 695 O O . PHE A 1 85 ? -6.348 1.263 -21.891 1.00 65.94 85 PHE A O 1
ATOM 702 N N . GLY A 1 86 ? -7.781 0.245 -20.486 1.00 80.69 86 GLY A N 1
ATOM 703 C CA . GLY A 1 86 ? -6.783 -0.483 -19.704 1.00 80.69 86 GLY A CA 1
ATOM 704 C C . GLY A 1 86 ? -6.410 0.182 -18.383 1.00 80.69 86 GLY A C 1
ATOM 705 O O . GLY A 1 86 ? -6.914 1.247 -18.036 1.00 80.69 86 GLY A O 1
ATOM 706 N N . VAL A 1 87 ? -5.544 -0.498 -17.640 1.00 88.62 87 VAL A N 1
ATOM 707 C CA . VAL A 1 87 ? -4.947 -0.047 -16.377 1.00 88.62 87 VAL A CA 1
ATOM 708 C C . VAL A 1 87 ? -3.561 0.516 -16.638 1.00 8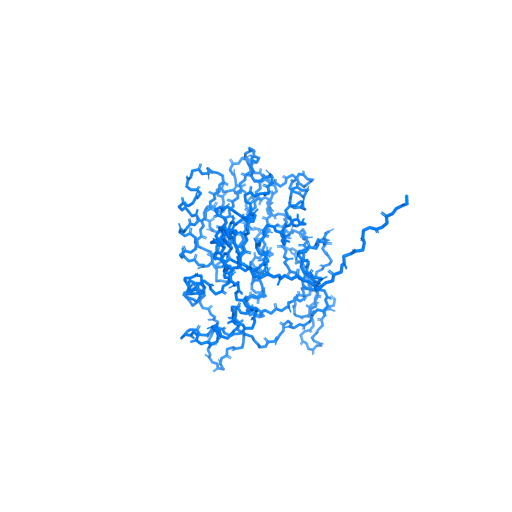8.62 87 VAL A C 1
ATOM 710 O O . VAL A 1 87 ? -2.904 0.076 -17.575 1.00 88.62 87 VAL A O 1
ATOM 713 N N . LYS A 1 88 ? -3.110 1.450 -15.802 1.00 90.00 88 LYS A N 1
ATOM 714 C CA . LYS A 1 88 ? -1.748 2.016 -15.808 1.00 90.00 88 LYS A CA 1
ATOM 715 C C . LYS A 1 88 ? -0.895 1.505 -14.642 1.00 90.00 88 LYS A C 1
ATOM 717 O O . LYS A 1 88 ? 0.296 1.792 -14.580 1.00 90.00 88 LYS A O 1
ATOM 722 N N . SER A 1 89 ? -1.490 0.760 -13.708 1.00 89.50 89 SER A N 1
ATOM 723 C CA . SER A 1 89 ? -0.822 0.203 -12.520 1.00 89.50 89 SER A CA 1
ATOM 724 C C . SER A 1 89 ? -0.615 -1.317 -12.587 1.00 89.50 89 SER A C 1
ATOM 726 O O . SER A 1 89 ? -0.674 -2.002 -11.563 1.00 89.50 89 SER A O 1
ATOM 728 N N . GLY A 1 90 ? -0.391 -1.864 -13.781 1.00 89.56 90 GLY A N 1
ATOM 729 C CA . GLY A 1 90 ? -0.024 -3.265 -13.996 1.00 89.56 90 GLY A CA 1
ATOM 730 C C . GLY A 1 90 ? -1.209 -4.223 -14.065 1.00 89.56 90 GLY A C 1
ATOM 731 O O . GLY A 1 90 ? -2.303 -3.944 -13.572 1.00 89.56 90 GLY A O 1
ATOM 732 N N . PHE A 1 91 ? -0.970 -5.415 -14.617 1.00 89.69 91 PHE A N 1
ATOM 733 C CA . PHE A 1 91 ? -1.963 -6.492 -14.748 1.00 89.69 91 PHE A CA 1
ATOM 734 C C . PHE A 1 91 ? -2.715 -6.809 -13.441 1.00 89.69 91 PHE A C 1
ATOM 736 O O . PHE A 1 91 ? -3.926 -7.048 -13.440 1.00 89.69 91 PHE A O 1
ATOM 743 N N . GLY A 1 92 ? -2.016 -6.755 -12.304 1.00 90.75 92 GLY A N 1
ATOM 744 C CA . GLY A 1 92 ? -2.606 -6.979 -10.984 1.00 90.75 92 GLY A CA 1
ATOM 745 C C . GLY A 1 92 ? -3.683 -5.962 -10.583 1.00 90.75 92 GLY A C 1
ATOM 746 O O . GLY A 1 92 ? -4.389 -6.210 -9.609 1.00 90.75 92 GLY A O 1
ATOM 747 N N . SER A 1 93 ? -3.826 -4.842 -11.293 1.00 92.75 93 SER A N 1
ATOM 748 C CA . SER A 1 93 ? -4.822 -3.788 -11.033 1.00 92.75 93 SER A CA 1
ATOM 749 C C . SER A 1 93 ? -6.081 -3.912 -11.902 1.00 92.75 93 SER A C 1
ATOM 751 O O . SER A 1 93 ? -7.012 -3.113 -11.773 1.00 92.75 93 SER A O 1
ATOM 753 N N . THR A 1 94 ? -6.147 -4.929 -12.768 1.00 93.06 94 THR A N 1
ATOM 754 C CA . THR A 1 94 ? -7.336 -5.212 -13.585 1.00 93.06 94 THR A CA 1
ATOM 755 C C . THR A 1 94 ? -8.528 -5.632 -12.721 1.00 93.06 94 THR A C 1
ATOM 757 O O . THR A 1 94 ? -8.375 -6.221 -11.640 1.00 93.06 94 THR A O 1
ATOM 760 N N . LEU A 1 95 ? -9.752 -5.389 -13.197 1.00 92.69 95 LEU A N 1
ATOM 761 C CA . LEU A 1 95 ? -10.957 -5.810 -12.474 1.00 92.69 95 LEU A CA 1
ATOM 762 C C . LEU A 1 95 ? -11.020 -7.327 -12.280 1.00 92.69 95 LEU A C 1
ATOM 764 O O . LEU A 1 95 ? -11.490 -7.788 -11.236 1.00 92.69 95 LEU A O 1
ATOM 768 N N . HIS A 1 96 ? -10.527 -8.101 -13.247 1.00 91.38 96 HIS A N 1
ATOM 769 C CA . HIS A 1 96 ? -10.477 -9.557 -13.147 1.00 91.38 96 HIS A CA 1
ATOM 770 C C . HIS A 1 96 ? -9.573 -10.025 -11.999 1.00 91.38 96 HIS A C 1
ATOM 772 O O . HIS A 1 96 ? -10.001 -10.832 -11.174 1.00 91.38 96 HIS A O 1
ATOM 778 N N . GLN A 1 97 ? -8.356 -9.480 -11.900 1.00 92.31 97 GLN A N 1
ATOM 779 C CA . GLN A 1 97 ? -7.392 -9.883 -10.869 1.00 92.31 97 GLN A CA 1
ATOM 780 C C . GLN A 1 97 ? -7.813 -9.455 -9.460 1.00 92.31 97 GLN A C 1
ATOM 782 O O . GLN A 1 97 ? -7.484 -10.118 -8.479 1.00 92.31 97 GLN A O 1
ATOM 787 N N . THR A 1 98 ? -8.585 -8.376 -9.347 1.00 94.69 98 THR A N 1
ATOM 788 C CA . THR A 1 98 ? -8.936 -7.767 -8.056 1.00 94.69 98 THR A CA 1
ATOM 789 C C . THR A 1 98 ? -10.264 -8.262 -7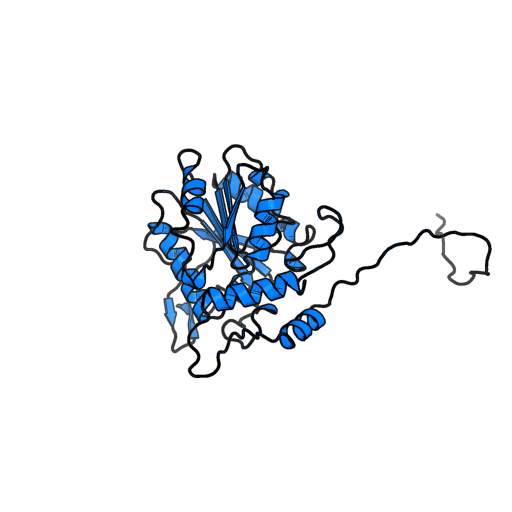.472 1.00 94.69 98 THR A C 1
ATOM 791 O O . THR A 1 98 ? -10.736 -7.716 -6.477 1.00 94.69 98 THR A O 1
ATOM 794 N N . VAL A 1 99 ? -10.915 -9.279 -8.052 1.00 93.94 99 VAL A N 1
ATOM 795 C CA . VAL A 1 99 ? -12.214 -9.787 -7.554 1.00 93.94 99 VAL A CA 1
ATOM 796 C C . VAL A 1 99 ? -12.139 -10.211 -6.082 1.00 93.94 99 VAL A C 1
ATOM 798 O O . VAL A 1 99 ? -12.973 -9.787 -5.279 1.00 93.94 99 VAL A O 1
ATOM 801 N N . ASP A 1 100 ? -11.141 -11.019 -5.720 1.00 95.00 100 ASP A N 1
ATOM 802 C CA . ASP A 1 100 ? -11.021 -11.572 -4.366 1.00 95.00 100 ASP A CA 1
ATOM 803 C C . ASP A 1 100 ? -10.747 -10.472 -3.334 1.00 95.00 100 ASP A C 1
ATOM 805 O O . ASP A 1 100 ? -11.445 -10.385 -2.319 1.00 95.00 100 ASP A O 1
ATOM 809 N N . ILE A 1 101 ? -9.797 -9.575 -3.624 1.00 96.69 101 ILE A N 1
ATOM 810 C CA . ILE A 1 101 ? -9.438 -8.495 -2.701 1.00 96.69 101 ILE A CA 1
ATOM 811 C C . ILE A 1 101 ? -10.570 -7.475 -2.536 1.00 96.69 101 ILE A C 1
ATOM 813 O O . ILE A 1 101 ? -10.812 -7.027 -1.417 1.00 96.69 101 ILE A O 1
ATOM 817 N N . ARG A 1 102 ? -11.337 -7.167 -3.593 1.00 96.75 102 ARG A N 1
ATOM 818 C CA . ARG A 1 102 ? -12.504 -6.271 -3.499 1.00 96.75 102 ARG A CA 1
ATOM 819 C C . ARG A 1 102 ? -13.586 -6.833 -2.582 1.00 96.75 102 ARG A C 1
ATOM 821 O O . ARG A 1 102 ? -14.044 -6.143 -1.673 1.00 96.75 102 ARG A O 1
ATOM 828 N N . ASN A 1 103 ? -13.953 -8.100 -2.782 1.00 96.44 103 ASN A N 1
ATOM 829 C CA . ASN A 1 103 ? -14.940 -8.778 -1.938 1.00 96.44 103 ASN A CA 1
ATOM 830 C C . ASN A 1 103 ? -14.469 -8.868 -0.480 1.00 96.44 103 ASN A C 1
ATOM 832 O O . ASN A 1 103 ? -15.261 -8.725 0.454 1.00 96.44 103 ASN A O 1
ATOM 836 N N . TYR A 1 104 ? -13.174 -9.104 -0.282 1.00 97.44 104 TYR A N 1
ATOM 837 C CA . TYR A 1 104 ? -12.585 -9.189 1.042 1.00 97.44 104 TYR A CA 1
ATOM 838 C C . TYR A 1 104 ? -12.547 -7.833 1.754 1.00 97.44 104 TYR A C 1
ATOM 840 O O . TYR A 1 104 ? -12.889 -7.770 2.935 1.00 97.44 104 TYR A O 1
ATOM 848 N N . LEU A 1 105 ? -12.211 -6.749 1.046 1.00 97.94 105 LEU A N 1
ATOM 849 C CA . LEU A 1 105 ? -12.285 -5.383 1.569 1.00 97.94 105 LEU A CA 1
ATOM 850 C C . LEU A 1 105 ? -13.702 -5.051 2.049 1.00 97.94 105 LEU A C 1
ATOM 852 O O . LEU A 1 105 ? -13.863 -4.631 3.193 1.00 97.94 105 LEU A O 1
ATOM 856 N N . ASP A 1 106 ? -14.729 -5.325 1.238 1.00 97.44 106 ASP A N 1
ATOM 857 C CA . ASP A 1 106 ? -16.130 -5.137 1.643 1.00 97.44 106 ASP A CA 1
ATOM 858 C C . ASP A 1 106 ? -16.457 -5.893 2.942 1.00 97.44 106 ASP A C 1
ATOM 860 O O . ASP A 1 106 ? -17.067 -5.343 3.867 1.00 97.44 106 ASP A O 1
ATOM 864 N N . MET A 1 107 ? -16.010 -7.148 3.037 1.00 96.75 107 MET A N 1
ATOM 865 C CA . MET A 1 107 ? -16.225 -7.989 4.211 1.00 96.75 107 MET A CA 1
ATOM 866 C C . MET A 1 107 ? -15.535 -7.423 5.460 1.00 96.75 107 MET A C 1
ATOM 868 O O . MET A 1 107 ? -16.183 -7.289 6.501 1.00 96.75 107 MET A O 1
ATOM 872 N N . ILE A 1 108 ? -14.238 -7.104 5.400 1.00 96.56 108 ILE A N 1
ATOM 873 C CA . ILE A 1 108 ? -13.508 -6.631 6.586 1.00 96.56 108 ILE A CA 1
ATOM 874 C C . ILE A 1 108 ? -13.960 -5.241 7.007 1.00 96.56 108 ILE A C 1
ATOM 876 O O . ILE A 1 108 ? -14.060 -4.987 8.206 1.00 96.56 108 ILE A O 1
ATOM 880 N N . ILE A 1 109 ? -14.285 -4.363 6.054 1.00 95.19 109 ILE A N 1
ATOM 881 C CA . ILE A 1 109 ? -14.751 -3.016 6.373 1.00 95.19 109 ILE A CA 1
ATOM 882 C C . ILE A 1 109 ? -16.043 -3.102 7.182 1.00 95.19 109 ILE A C 1
ATOM 884 O O . ILE A 1 109 ? -16.172 -2.447 8.218 1.00 95.19 109 ILE A O 1
ATOM 888 N N . SER A 1 110 ? -16.965 -3.973 6.766 1.00 94.00 110 SER A N 1
ATOM 889 C CA . SER A 1 110 ? -18.204 -4.218 7.499 1.00 94.00 110 SER A CA 1
ATOM 890 C C . SER A 1 110 ? -17.959 -4.892 8.855 1.00 94.00 110 SER A C 1
ATOM 892 O O . SER A 1 110 ? -18.421 -4.388 9.879 1.00 94.00 110 SER A O 1
ATOM 894 N N . ASN A 1 111 ? -17.200 -5.991 8.886 1.00 94.69 111 ASN A N 1
ATOM 895 C CA . ASN A 1 111 ? -17.030 -6.819 10.085 1.00 94.69 111 ASN A CA 1
ATOM 896 C C . ASN A 1 111 ? -16.227 -6.133 11.196 1.00 94.69 111 ASN A C 1
ATOM 898 O O . ASN A 1 111 ? -16.530 -6.320 12.374 1.00 94.69 111 ASN A O 1
ATOM 902 N N . TYR A 1 112 ? -15.207 -5.357 10.830 1.00 92.88 112 TYR A N 1
ATOM 903 C CA . TYR A 1 112 ? -14.364 -4.629 11.779 1.00 92.88 112 TYR A CA 1
ATOM 904 C C . TYR A 1 112 ? -14.839 -3.193 12.013 1.00 92.88 112 TYR A C 1
ATOM 906 O O . TYR A 1 112 ? -14.247 -2.483 12.819 1.00 92.88 112 TYR A O 1
ATOM 914 N N . GLY A 1 113 ? -15.909 -2.758 11.337 1.00 90.88 113 GLY A N 1
ATOM 915 C CA . GLY A 1 113 ? -16.439 -1.404 11.476 1.00 90.88 113 GLY A CA 1
ATOM 916 C C . GLY A 1 113 ? -15.453 -0.322 11.032 1.00 90.88 113 GLY A C 1
ATOM 917 O O . GLY A 1 113 ? -15.481 0.777 11.587 1.00 90.88 113 GLY A O 1
ATOM 918 N N . ILE A 1 114 ? -14.595 -0.631 10.054 1.00 91.81 114 ILE A N 1
ATOM 919 C CA . ILE A 1 114 ? -13.595 0.301 9.521 1.00 91.81 114 ILE A CA 1
ATOM 920 C C . ILE A 1 114 ? -14.322 1.490 8.887 1.00 91.81 114 ILE A C 1
ATOM 922 O O . ILE A 1 114 ? -15.294 1.328 8.146 1.00 91.81 114 ILE A O 1
ATOM 926 N N . LYS A 1 115 ? -13.865 2.701 9.203 1.00 90.19 115 LYS A N 1
ATOM 927 C CA . LYS A 1 115 ? -14.459 3.964 8.738 1.00 90.19 115 LYS A CA 1
ATOM 928 C C . LYS A 1 115 ? -13.606 4.697 7.719 1.00 90.19 115 LYS A C 1
ATOM 930 O O . LYS A 1 115 ? -14.102 5.617 7.074 1.00 90.19 115 LYS A O 1
ATOM 935 N N . GLY A 1 116 ? -12.363 4.274 7.538 1.00 90.62 116 GL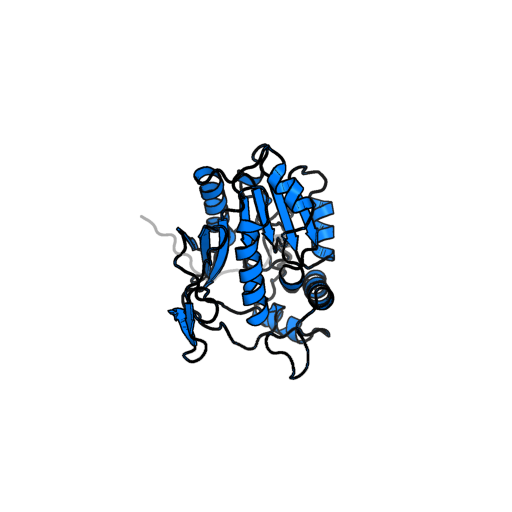Y A N 1
ATOM 936 C CA . GLY A 1 116 ? -11.567 4.771 6.438 1.00 90.62 116 GLY A CA 1
ATOM 937 C C . GLY A 1 116 ? -10.369 3.908 6.103 1.00 90.62 116 GLY A C 1
ATOM 938 O O . GLY A 1 116 ? -9.944 3.055 6.890 1.00 90.62 116 GLY A O 1
ATOM 939 N N . ILE A 1 117 ? -9.849 4.153 4.908 1.00 93.75 117 ILE A N 1
ATOM 940 C CA . ILE A 1 117 ? -8.662 3.505 4.367 1.00 93.75 117 ILE A CA 1
ATOM 941 C C . ILE A 1 117 ? -7.614 4.563 4.041 1.00 93.75 117 ILE A C 1
ATOM 943 O O . ILE A 1 117 ? -7.923 5.602 3.459 1.00 93.75 117 ILE A O 1
ATOM 947 N N . ILE A 1 118 ? -6.377 4.266 4.426 1.00 94.12 118 ILE A N 1
ATOM 948 C CA . ILE A 1 118 ? -5.164 4.935 3.966 1.00 94.12 118 ILE A CA 1
ATOM 949 C C . ILE A 1 118 ? -4.526 3.983 2.954 1.00 94.12 118 ILE A C 1
ATOM 951 O O . ILE A 1 118 ? -3.879 3.019 3.361 1.00 94.12 118 ILE A O 1
ATOM 955 N N . ASP A 1 119 ? -4.756 4.218 1.666 1.00 96.44 119 ASP A N 1
ATOM 956 C CA . ASP A 1 119 ? -4.206 3.422 0.569 1.00 96.44 119 ASP A CA 1
ATOM 957 C C . ASP A 1 119 ? -2.927 4.073 0.037 1.00 96.44 119 ASP A C 1
ATOM 959 O O . ASP A 1 119 ? -2.971 5.166 -0.530 1.00 96.44 119 ASP A O 1
ATOM 963 N N . VAL A 1 120 ? -1.777 3.444 0.285 1.00 94.75 120 VAL A N 1
ATOM 964 C CA . VAL A 1 120 ? -0.467 3.953 -0.139 1.00 94.75 120 VAL A CA 1
ATOM 965 C C . VAL A 1 120 ? 0.403 2.775 -0.580 1.00 94.75 120 VAL A C 1
ATOM 967 O O . VAL A 1 120 ? 0.878 2.035 0.289 1.00 94.75 120 VAL A O 1
ATOM 970 N N . PRO A 1 121 ? 0.671 2.594 -1.889 1.00 96.19 121 PRO A N 1
ATOM 971 C CA . PRO A 1 121 ? 0.310 3.429 -3.026 1.00 96.19 121 PRO A CA 1
ATOM 972 C C . PRO A 1 121 ? -1.122 3.157 -3.495 1.00 96.19 121 PRO A C 1
ATOM 974 O O . PRO A 1 121 ? -1.517 1.999 -3.597 1.00 96.19 121 PRO A O 1
ATOM 977 N N . CYS A 1 122 ? -1.859 4.203 -3.870 1.00 96.62 122 CYS A N 1
ATOM 978 C CA . CYS A 1 122 ? -3.225 4.049 -4.379 1.00 96.62 122 CYS A CA 1
ATOM 979 C C . CYS A 1 122 ? -3.312 3.665 -5.867 1.00 96.62 122 CYS A C 1
ATOM 981 O O . CYS A 1 122 ? -4.343 3.151 -6.306 1.00 96.62 122 CYS A O 1
ATOM 983 N N . GLY A 1 123 ? -2.258 3.916 -6.653 1.00 94.88 123 GLY A N 1
ATOM 984 C CA . GLY A 1 123 ? -2.235 3.618 -8.087 1.00 94.88 123 GLY A CA 1
ATOM 985 C C . GLY A 1 123 ? -3.333 4.323 -8.897 1.00 94.88 123 GLY A C 1
ATOM 986 O O . GLY A 1 123 ? -3.892 5.339 -8.488 1.00 94.88 123 GLY A O 1
ATOM 987 N N . ASP A 1 124 ? -3.650 3.762 -10.064 1.00 93.62 124 ASP A N 1
ATOM 988 C CA . ASP A 1 124 ? -4.549 4.333 -11.079 1.00 93.62 124 ASP A CA 1
ATOM 989 C C . ASP A 1 124 ? -6.046 4.367 -10.720 1.00 93.62 124 ASP A C 1
ATOM 991 O O . ASP A 1 124 ? -6.863 4.811 -11.531 1.00 93.62 124 ASP A O 1
ATOM 995 N N . MET A 1 125 ? -6.418 3.893 -9.527 1.00 94.31 125 MET A N 1
ATOM 996 C CA . MET A 1 125 ? -7.800 3.849 -9.042 1.00 94.31 125 MET A CA 1
ATOM 997 C C . MET A 1 125 ? -8.777 3.087 -9.957 1.00 94.31 125 MET A C 1
ATOM 999 O O . MET A 1 125 ? -9.987 3.306 -9.865 1.00 94.31 125 MET A O 1
ATOM 1003 N N . ASN A 1 126 ? -8.311 2.169 -10.814 1.00 93.62 126 ASN A N 1
ATOM 1004 C CA . ASN A 1 126 ? -9.191 1.428 -11.727 1.00 93.62 126 ASN A CA 1
ATOM 1005 C C . ASN A 1 126 ? -10.233 0.580 -10.979 1.00 93.62 126 ASN A C 1
ATOM 1007 O O . ASN A 1 126 ? -11.401 0.542 -11.349 1.00 93.62 126 ASN A O 1
ATOM 1011 N N . TRP A 1 127 ? -9.826 -0.092 -9.901 1.00 94.75 127 TRP A N 1
ATOM 1012 C CA . TRP A 1 127 ? -10.660 -1.098 -9.238 1.00 94.75 127 TRP A CA 1
ATOM 1013 C C . TRP A 1 127 ? -11.209 -0.665 -7.872 1.00 94.75 127 TRP A C 1
ATOM 1015 O O . TRP A 1 127 ? -12.226 -1.205 -7.431 1.00 94.75 127 TRP A O 1
ATOM 1025 N N . ILE A 1 128 ? -10.584 0.312 -7.205 1.00 96.06 128 ILE A N 1
ATOM 1026 C CA . ILE A 1 128 ? -11.001 0.798 -5.878 1.00 96.06 128 ILE A CA 1
ATOM 1027 C C . ILE A 1 128 ? -12.454 1.307 -5.865 1.00 96.06 128 ILE A C 1
ATOM 1029 O O . ILE A 1 128 ? -13.197 0.900 -4.969 1.00 96.06 128 ILE A O 1
ATOM 1033 N N . PRO A 1 129 ? -12.934 2.097 -6.851 1.00 94.12 129 PRO A N 1
ATOM 1034 C CA . PRO A 1 129 ? -14.335 2.532 -6.900 1.00 94.12 129 PRO A CA 1
ATOM 1035 C C . PRO A 1 129 ? -15.347 1.380 -6.977 1.00 94.12 129 PRO A C 1
ATOM 1037 O O . PRO A 1 129 ? -16.528 1.569 -6.693 1.00 94.12 129 PRO A O 1
ATOM 1040 N N . HIS A 1 130 ? -14.900 0.172 -7.334 1.00 94.88 130 HIS A N 1
ATOM 1041 C CA . HIS A 1 130 ? -15.740 -1.021 -7.377 1.00 94.88 130 HIS A CA 1
ATOM 1042 C C . HIS A 1 130 ? -15.815 -1.773 -6.037 1.00 94.88 130 HIS A C 1
ATOM 1044 O O . HIS A 1 130 ? -16.539 -2.768 -5.950 1.00 94.88 130 HIS A O 1
ATOM 1050 N N . VAL A 1 131 ? -15.094 -1.334 -5.001 1.00 97.00 131 VAL A N 1
ATOM 1051 C CA . VAL A 1 131 ? -15.291 -1.788 -3.617 1.00 97.00 131 VAL A CA 1
ATOM 1052 C C . VAL A 1 131 ? -16.526 -1.075 -3.069 1.00 97.00 131 VAL A C 1
ATOM 1054 O O . VAL A 1 131 ? -16.535 0.148 -2.925 1.00 97.00 131 VAL A O 1
ATOM 1057 N N . ARG A 1 132 ? -17.592 -1.819 -2.759 1.00 95.69 132 ARG A N 1
ATOM 1058 C CA . ARG A 1 132 ? -18.904 -1.236 -2.416 1.00 95.69 132 ARG A CA 1
ATOM 1059 C C . ARG A 1 132 ? -18.828 -0.336 -1.191 1.00 95.69 132 ARG A C 1
ATOM 1061 O O . ARG A 1 132 ? -19.493 0.697 -1.144 1.00 95.69 132 ARG A O 1
ATOM 1068 N N . ALA A 1 133 ? -18.006 -0.712 -0.218 1.00 92.69 133 ALA A N 1
ATOM 1069 C CA . ALA A 1 133 ? -17.843 0.029 1.019 1.00 92.69 133 ALA A CA 1
ATOM 1070 C C . ALA A 1 133 ? -17.272 1.445 0.825 1.00 92.69 133 ALA A C 1
ATOM 1072 O O . ALA A 1 133 ? -17.508 2.296 1.680 1.00 92.69 133 ALA A O 1
ATOM 1073 N N . MET A 1 134 ? -16.601 1.726 -0.300 1.00 93.38 134 MET A N 1
ATOM 1074 C CA . MET A 1 134 ? -16.100 3.071 -0.626 1.00 93.38 134 MET A CA 1
ATOM 1075 C C . MET A 1 134 ? -17.234 4.083 -0.823 1.00 93.38 134 MET A C 1
ATOM 1077 O O . MET A 1 134 ? -17.033 5.277 -0.620 1.00 93.38 134 MET A O 1
ATOM 1081 N N . GLY A 1 135 ? -18.431 3.611 -1.188 1.00 90.94 135 GLY A N 1
ATOM 1082 C CA . GLY A 1 135 ? -19.635 4.433 -1.325 1.00 90.94 135 GLY A CA 1
ATOM 1083 C C . GLY A 1 135 ? -20.446 4.589 -0.035 1.00 90.94 135 GLY A C 1
ATOM 1084 O O . GLY A 1 135 ? -21.510 5.207 -0.066 1.00 90.94 135 GLY A O 1
ATOM 1085 N N . ASN A 1 136 ? -20.002 4.016 1.090 1.00 90.25 136 ASN A N 1
ATOM 1086 C CA . ASN A 1 136 ? -20.724 4.135 2.354 1.00 90.25 136 ASN A CA 1
ATOM 1087 C C . ASN A 1 136 ? -20.682 5.576 2.874 1.00 90.25 136 ASN A C 1
ATOM 1089 O O . ASN A 1 136 ? -19.631 6.218 2.906 1.00 90.25 136 ASN A O 1
ATOM 1093 N N . GLU A 1 137 ? -21.822 6.062 3.364 1.00 86.44 137 GLU A N 1
ATOM 1094 C CA . GLU A 1 137 ? -21.904 7.384 3.980 1.00 86.44 137 GLU A CA 1
ATOM 1095 C C . GLU A 1 137 ? -20.931 7.493 5.164 1.00 86.44 137 GLU A C 1
ATOM 1097 O O . GLU A 1 137 ? -20.892 6.644 6.060 1.00 86.44 137 GLU A O 1
ATOM 1102 N N . GLY A 1 138 ? -20.112 8.543 5.143 1.00 84.88 138 GLY A N 1
ATOM 1103 C CA . GLY A 1 138 ? -19.098 8.793 6.159 1.00 84.88 138 GLY A CA 1
ATOM 1104 C C . GLY A 1 138 ? -17.863 7.882 6.093 1.00 84.88 138 GLY A C 1
ATOM 1105 O O . GLY A 1 138 ? -17.007 7.975 6.975 1.00 84.88 138 GLY A O 1
ATOM 1106 N N . PHE A 1 139 ? -17.735 7.026 5.077 1.00 89.88 139 PHE A N 1
ATOM 1107 C CA . PHE A 1 139 ? -16.491 6.304 4.822 1.00 89.88 139 PHE A CA 1
ATOM 1108 C C . PHE A 1 139 ? -15.493 7.218 4.119 1.00 89.88 139 PHE A C 1
ATOM 1110 O O . PHE A 1 139 ? -15.854 7.858 3.135 1.00 89.88 139 PHE A O 1
ATOM 1117 N N . CYS A 1 140 ? -14.254 7.283 4.600 1.00 90.75 140 CYS A N 1
ATOM 1118 C CA . CYS A 1 140 ? -13.217 8.105 3.984 1.00 90.75 140 CYS A CA 1
ATOM 1119 C C . CYS A 1 140 ? -12.126 7.259 3.325 1.00 90.75 140 CYS A C 1
ATOM 1121 O O . CYS A 1 140 ? -11.604 6.321 3.924 1.00 90.75 140 CYS A O 1
ATOM 1123 N N . TYR A 1 141 ? -11.750 7.628 2.107 1.00 94.12 141 TYR A N 1
ATOM 1124 C CA . TYR A 1 141 ? -10.635 7.031 1.393 1.00 94.12 141 TYR A CA 1
ATOM 1125 C C . TYR A 1 141 ? -9.548 8.081 1.164 1.00 94.12 141 TYR A C 1
ATOM 1127 O O . TYR A 1 141 ? -9.775 9.107 0.520 1.00 94.12 141 TYR A O 1
ATOM 1135 N N . PHE A 1 142 ? -8.362 7.817 1.694 1.00 94.12 142 PHE A N 1
ATOM 1136 C CA . PHE A 1 142 ? -7.161 8.578 1.399 1.00 94.12 142 PHE A CA 1
ATOM 1137 C C . PHE A 1 142 ? -6.279 7.753 0.465 1.00 94.12 142 PHE A C 1
ATOM 1139 O O . PHE A 1 142 ? -5.829 6.678 0.855 1.00 94.12 142 PHE A O 1
ATOM 1146 N N . GLY A 1 143 ? -6.020 8.265 -0.735 1.00 95.81 143 GLY A N 1
ATOM 1147 C CA . GLY A 1 143 ? -5.055 7.708 -1.673 1.00 95.81 143 GLY A CA 1
ATOM 1148 C C . GLY A 1 143 ? -3.752 8.499 -1.638 1.00 95.81 143 GLY A C 1
ATOM 1149 O O . GLY A 1 143 ? -3.740 9.704 -1.887 1.00 95.81 143 GLY A O 1
ATOM 1150 N N . GLY A 1 144 ? -2.646 7.841 -1.323 1.00 95.50 144 GLY A N 1
ATOM 1151 C CA . GLY A 1 144 ? -1.317 8.427 -1.426 1.00 95.50 144 GLY A CA 1
ATOM 1152 C C . GLY A 1 144 ? -0.468 7.669 -2.425 1.00 95.50 144 GLY A C 1
ATOM 1153 O O . GLY A 1 144 ? -0.574 6.455 -2.526 1.00 95.50 144 GLY A O 1
ATOM 1154 N N . ASP A 1 145 ? 0.403 8.367 -3.136 1.00 96.50 145 ASP A N 1
ATOM 1155 C CA . ASP A 1 145 ? 1.399 7.755 -4.016 1.00 96.50 145 ASP A CA 1
ATOM 1156 C C . ASP A 1 145 ? 2.593 8.695 -4.161 1.00 96.50 145 ASP A C 1
ATOM 1158 O O . ASP A 1 145 ? 2.470 9.905 -3.965 1.00 96.50 145 ASP A O 1
ATOM 1162 N N . VAL A 1 146 ? 3.761 8.156 -4.485 1.00 95.44 146 VAL A N 1
ATOM 1163 C CA . VAL A 1 146 ? 4.961 8.967 -4.679 1.00 95.44 146 VAL A CA 1
ATOM 1164 C C . VAL A 1 146 ? 4.959 9.678 -6.035 1.00 95.44 146 VAL A C 1
ATOM 1166 O O . VAL A 1 146 ? 5.664 10.675 -6.180 1.00 95.44 146 VAL A O 1
ATOM 1169 N N . SER A 1 147 ? 4.176 9.202 -7.010 1.00 96.38 147 SER A N 1
ATOM 1170 C CA . SER A 1 147 ? 4.053 9.832 -8.325 1.00 96.38 147 SER A CA 1
ATOM 1171 C C . SER A 1 147 ? 3.155 11.072 -8.284 1.00 96.38 147 SER A C 1
ATOM 1173 O O . SER A 1 147 ? 1.952 10.993 -8.027 1.00 96.38 147 SER A O 1
ATOM 1175 N N . GLN A 1 148 ? 3.733 12.232 -8.601 1.00 97.00 148 GLN A N 1
ATOM 1176 C CA . GLN A 1 148 ? 3.016 13.503 -8.672 1.00 97.00 148 GLN A CA 1
ATOM 1177 C C . GLN A 1 148 ? 2.037 13.525 -9.845 1.00 97.00 148 GLN A C 1
ATOM 1179 O O . GLN A 1 148 ? 0.887 13.930 -9.670 1.00 97.00 148 GLN A O 1
ATOM 1184 N N . ILE A 1 149 ? 2.465 13.064 -11.024 1.00 96.12 149 ILE A N 1
ATOM 1185 C CA . ILE A 1 149 ? 1.606 13.090 -12.215 1.00 96.12 149 ILE A CA 1
ATOM 1186 C C . ILE A 1 149 ? 0.386 12.179 -12.064 1.00 96.12 149 ILE A C 1
ATOM 1188 O O . ILE A 1 149 ? -0.709 12.555 -12.477 1.00 96.12 149 ILE A O 1
ATOM 1192 N N . MET A 1 150 ? 0.552 11.018 -11.425 1.00 95.25 150 MET A N 1
ATOM 1193 C CA . MET A 1 150 ? -0.550 10.097 -11.180 1.00 95.25 150 MET A CA 1
ATOM 1194 C C . MET A 1 150 ? -1.531 10.700 -10.171 1.00 95.25 150 MET A C 1
ATOM 1196 O O . MET A 1 150 ? -2.734 10.730 -10.427 1.00 95.25 150 MET A O 1
ATOM 1200 N N . ILE A 1 151 ? -1.030 11.261 -9.064 1.00 97.12 151 ILE A N 1
ATOM 1201 C CA . ILE A 1 151 ? -1.881 11.906 -8.056 1.00 97.12 151 ILE A CA 1
ATOM 1202 C C . ILE A 1 151 ? -2.677 13.074 -8.644 1.00 97.12 151 ILE A C 1
ATOM 1204 O O . ILE A 1 151 ? -3.855 13.228 -8.315 1.00 97.12 151 ILE A O 1
ATOM 1208 N N . ASP A 1 152 ? -2.086 13.880 -9.524 1.00 97.56 152 ASP A N 1
ATOM 1209 C CA . ASP A 1 152 ? -2.810 14.976 -10.173 1.00 97.56 152 ASP A CA 1
ATOM 1210 C C . ASP A 1 152 ? -3.911 14.467 -11.120 1.00 97.56 152 ASP A C 1
ATOM 1212 O O . ASP A 1 152 ? -4.998 15.053 -11.154 1.00 97.56 152 ASP A O 1
ATOM 1216 N N . GLU A 1 153 ? -3.693 13.342 -11.812 1.00 95.69 153 GLU A N 1
ATOM 1217 C CA . GLU A 1 153 ? -4.736 12.661 -12.596 1.00 95.69 153 GLU A CA 1
ATOM 1218 C C . GLU A 1 153 ? -5.897 12.204 -11.697 1.00 95.69 153 GLU A C 1
ATOM 1220 O O . GLU A 1 153 ? -7.057 12.491 -12.010 1.00 95.69 153 GLU A O 1
ATOM 1225 N N . GLN A 1 154 ? -5.615 11.583 -10.544 1.00 95.81 154 GLN A N 1
ATOM 1226 C CA . GLN A 1 154 ? -6.675 11.120 -9.635 1.00 95.81 154 GLN A CA 1
ATOM 1227 C C . GLN A 1 154 ? -7.423 12.271 -8.964 1.00 95.81 154 GLN A C 1
ATOM 1229 O O . GLN A 1 154 ? -8.649 12.223 -8.853 1.00 95.81 154 GLN A O 1
ATOM 1234 N N . ARG A 1 155 ? -6.731 13.349 -8.582 1.00 96.25 155 ARG A N 1
ATOM 1235 C CA . ARG A 1 155 ? -7.383 14.565 -8.067 1.00 96.25 155 ARG A CA 1
ATOM 1236 C C . ARG A 1 155 ? -8.381 15.134 -9.066 1.00 96.25 155 ARG A C 1
ATOM 1238 O O . ARG A 1 155 ? -9.483 15.487 -8.663 1.00 96.25 155 ARG A O 1
ATOM 1245 N N . GLY A 1 156 ? -8.011 15.200 -10.346 1.00 96.44 156 GLY A N 1
ATOM 1246 C CA . GLY A 1 156 ? -8.915 15.649 -11.405 1.00 96.44 156 GLY A CA 1
ATOM 1247 C C . GLY A 1 156 ? -10.077 14.680 -11.627 1.00 96.44 156 GLY A C 1
ATOM 1248 O O . GLY A 1 156 ? -11.228 15.105 -11.694 1.00 96.44 156 GLY A O 1
ATOM 1249 N N . LYS A 1 157 ? -9.803 13.369 -11.687 1.00 93.81 157 LYS A N 1
ATOM 1250 C CA . LYS A 1 157 ? -10.831 12.339 -11.912 1.00 93.81 157 LYS A CA 1
ATOM 1251 C C . LYS A 1 157 ? -11.879 12.313 -10.795 1.00 93.81 157 LYS A C 1
ATOM 1253 O O . LYS A 1 157 ? -13.068 12.183 -11.080 1.00 93.81 157 LYS A O 1
ATOM 1258 N N . PHE A 1 158 ? -11.455 12.463 -9.543 1.00 94.06 158 PHE A N 1
ATOM 1259 C CA . PHE A 1 158 ? -12.305 12.319 -8.359 1.00 94.06 158 PHE A CA 1
ATOM 1260 C C . PHE A 1 158 ? -12.653 13.650 -7.676 1.00 94.06 158 PHE A C 1
ATOM 1262 O O . PHE A 1 158 ? -13.150 13.639 -6.555 1.00 94.06 158 PHE A O 1
ATOM 1269 N N . GLU A 1 159 ? -12.474 14.799 -8.341 1.00 94.69 159 GLU A N 1
ATOM 1270 C CA . GLU A 1 159 ? -12.778 16.126 -7.763 1.00 94.69 159 GLU A CA 1
ATOM 1271 C C . GLU A 1 159 ? -14.231 16.276 -7.273 1.00 94.69 159 GLU A C 1
ATOM 1273 O O . GLU A 1 159 ? -14.526 17.090 -6.403 1.00 94.69 159 GLU A O 1
ATOM 1278 N N . HIS A 1 160 ? -15.138 15.481 -7.843 1.00 92.50 160 HIS A N 1
ATOM 1279 C CA . HIS A 1 160 ? -16.569 15.472 -7.557 1.00 92.50 160 HIS A CA 1
ATOM 1280 C C . HIS A 1 160 ? -16.967 14.473 -6.456 1.00 92.50 160 HIS A C 1
ATOM 1282 O O . HIS A 1 160 ? -18.155 14.339 -6.153 1.00 92.50 160 HIS A O 1
ATOM 1288 N N . VAL A 1 161 ? -16.003 13.739 -5.891 1.00 91.38 161 VAL A N 1
ATOM 1289 C CA . VAL A 1 161 ? -16.219 12.695 -4.883 1.00 91.38 161 VAL A CA 1
ATOM 1290 C C . VAL A 1 161 ? -15.683 13.174 -3.537 1.00 91.38 161 VAL A C 1
ATOM 1292 O O . VAL A 1 161 ? -14.502 13.050 -3.226 1.00 91.38 161 VAL A O 1
ATOM 1295 N N . ASP A 1 162 ? -16.576 13.700 -2.699 1.00 87.56 162 ASP A N 1
ATOM 1296 C CA . ASP A 1 162 ? -16.203 14.404 -1.464 1.00 87.56 162 ASP A CA 1
ATOM 1297 C C . ASP A 1 162 ? -15.447 13.549 -0.433 1.00 87.56 162 ASP A C 1
ATOM 1299 O O . ASP A 1 162 ? -14.796 14.101 0.461 1.00 87.56 162 ASP A O 1
ATOM 1303 N N . ASN A 1 163 ? -15.571 12.220 -0.496 1.00 89.12 163 ASN A N 1
ATOM 1304 C CA . ASN A 1 163 ? -14.998 11.288 0.474 1.00 89.12 163 ASN A CA 1
ATOM 1305 C C . ASN A 1 163 ? -13.689 10.623 0.020 1.00 89.12 163 ASN A C 1
ATOM 1307 O O . ASN A 1 163 ? -13.156 9.795 0.762 1.00 89.12 163 ASN A O 1
ATOM 1311 N N . MET A 1 164 ? -13.172 10.995 -1.154 1.00 92.62 164 MET A N 1
ATOM 1312 C CA . MET A 1 164 ? -11.881 10.542 -1.667 1.00 92.62 164 MET A CA 1
ATOM 1313 C C . MET A 1 164 ? -10.896 11.710 -1.706 1.00 92.62 164 MET A C 1
ATOM 1315 O O . MET A 1 164 ? -11.196 12.778 -2.235 1.00 92.62 164 MET A O 1
ATOM 1319 N N . VAL A 1 165 ? -9.713 11.520 -1.126 1.00 92.44 165 VAL A N 1
ATOM 1320 C CA . VAL A 1 165 ? -8.675 12.554 -1.054 1.00 92.44 165 VAL A CA 1
ATOM 1321 C C . VAL A 1 165 ? -7.349 11.977 -1.517 1.00 92.44 165 VAL A C 1
ATOM 1323 O O . VAL A 1 165 ? -6.963 10.904 -1.066 1.00 92.44 165 VAL A O 1
ATOM 1326 N N . PHE A 1 166 ? -6.642 12.712 -2.376 1.00 95.06 166 PHE A N 1
ATOM 1327 C CA . PHE A 1 166 ? -5.393 12.260 -2.986 1.00 95.06 166 PHE A CA 1
ATOM 1328 C C . PHE A 1 166 ? -4.231 13.204 -2.688 1.00 95.06 166 PHE A C 1
ATOM 1330 O O . PHE A 1 166 ? -4.362 14.423 -2.856 1.00 95.06 166 PHE A O 1
ATOM 1337 N N . GLU A 1 167 ? -3.092 12.652 -2.274 1.00 94.25 167 GLU A N 1
ATOM 1338 C CA . GLU A 1 167 ? -1.874 13.399 -1.943 1.00 94.25 167 GLU A CA 1
ATOM 1339 C C . GLU A 1 167 ? -0.599 12.692 -2.396 1.00 94.25 167 GLU A C 1
ATOM 1341 O O . GLU A 1 167 ? -0.522 11.468 -2.420 1.00 94.25 167 GLU A O 1
ATOM 1346 N N . VAL A 1 168 ? 0.439 13.479 -2.690 1.00 95.12 168 VAL A N 1
ATOM 1347 C CA . VAL A 1 168 ? 1.764 12.908 -2.940 1.00 95.12 168 VAL A CA 1
ATOM 1348 C C . VAL A 1 168 ? 2.386 12.497 -1.615 1.00 95.12 168 VAL A C 1
ATOM 1350 O O . VAL A 1 168 ? 2.661 13.340 -0.757 1.00 95.12 168 VAL A O 1
ATOM 1353 N N . VAL A 1 169 ? 2.626 11.200 -1.460 1.00 93.88 169 VAL A N 1
ATOM 1354 C CA . VAL A 1 169 ? 3.149 10.591 -0.240 1.00 93.88 169 VAL A CA 1
ATOM 1355 C C . VAL A 1 169 ? 4.307 9.673 -0.585 1.00 93.88 169 VAL A C 1
ATOM 1357 O O . VAL A 1 169 ? 4.155 8.679 -1.288 1.00 93.88 169 VAL A O 1
ATOM 1360 N N . ASP A 1 170 ? 5.467 9.972 -0.007 1.00 93.88 170 ASP A N 1
ATOM 1361 C CA . ASP A 1 170 ? 6.584 9.040 0.016 1.00 93.88 170 ASP A CA 1
ATOM 1362 C C . ASP A 1 170 ? 6.675 8.373 1.387 1.00 93.88 170 ASP A C 1
ATOM 1364 O O . ASP A 1 170 ? 7.264 8.907 2.338 1.00 93.88 170 ASP A O 1
ATOM 1368 N N . VAL A 1 171 ? 6.117 7.165 1.462 1.00 93.19 171 VAL A N 1
ATOM 1369 C CA . VAL A 1 171 ? 6.077 6.366 2.690 1.00 93.19 171 VAL A CA 1
ATOM 1370 C C . VAL A 1 171 ? 7.461 6.156 3.304 1.00 93.19 171 VAL A C 1
ATOM 1372 O O . VAL A 1 171 ? 7.577 5.997 4.518 1.00 93.19 171 VAL A O 1
ATOM 1375 N N . VAL A 1 172 ? 8.518 6.150 2.491 1.00 93.31 172 VAL A N 1
ATOM 1376 C CA . VAL A 1 172 ? 9.868 5.811 2.937 1.00 93.31 172 VAL A CA 1
ATOM 1377 C C . VAL A 1 172 ? 10.525 7.000 3.625 1.00 93.31 172 VAL A C 1
ATOM 1379 O O . VAL A 1 172 ? 11.133 6.839 4.683 1.00 93.31 172 VAL A O 1
ATOM 1382 N N . SER A 1 173 ? 10.446 8.193 3.031 1.00 91.00 173 SER A N 1
ATOM 1383 C CA . SER A 1 173 ? 11.098 9.384 3.587 1.00 91.00 173 SER A CA 1
ATOM 1384 C C . SER A 1 173 ? 10.298 10.038 4.702 1.00 91.00 173 SER A C 1
ATOM 1386 O O . SER A 1 173 ? 10.895 10.504 5.672 1.00 91.00 173 SER A O 1
ATOM 1388 N N . GLU A 1 174 ? 8.976 10.089 4.566 1.00 86.25 174 GLU A N 1
ATOM 1389 C CA . GLU A 1 174 ? 8.118 10.916 5.421 1.00 86.25 174 GLU A CA 1
ATOM 1390 C C . GLU A 1 174 ? 7.100 10.076 6.206 1.00 86.25 174 GLU A C 1
ATOM 1392 O O . GLU A 1 174 ? 6.523 10.555 7.182 1.00 86.25 174 GLU A O 1
ATOM 1397 N N . GLY A 1 175 ? 6.899 8.811 5.821 1.00 85.62 175 GLY A N 1
ATOM 1398 C CA . GLY A 1 175 ? 5.766 8.027 6.297 1.00 85.62 175 GLY A CA 1
ATOM 1399 C C . GLY A 1 175 ? 4.456 8.597 5.754 1.00 85.62 175 GLY A C 1
ATOM 1400 O O . GLY A 1 175 ? 4.416 9.240 4.713 1.00 85.62 175 GLY A O 1
ATOM 1401 N N . PHE A 1 176 ? 3.368 8.347 6.469 1.00 78.75 176 PHE A N 1
ATOM 1402 C CA . PHE A 1 176 ? 2.039 8.908 6.180 1.00 78.75 176 PHE A CA 1
ATOM 1403 C C . PHE A 1 176 ? 1.417 9.560 7.425 1.00 78.75 176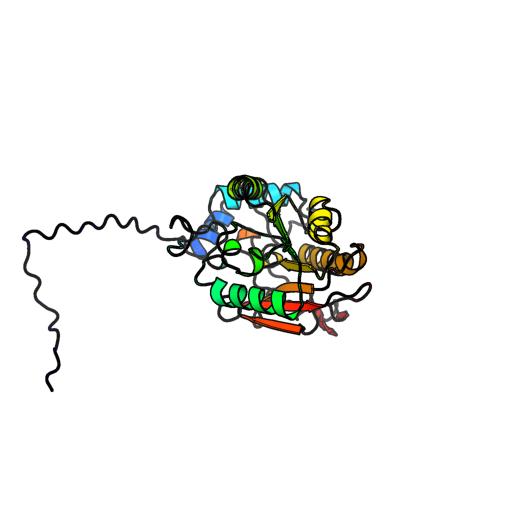 PHE A C 1
ATOM 1405 O O . PHE A 1 176 ? 0.401 10.251 7.353 1.00 78.75 176 PHE A O 1
ATOM 1412 N N . VAL A 1 177 ? 2.051 9.366 8.586 1.00 68.31 177 VAL A N 1
ATOM 1413 C CA . VAL A 1 177 ? 1.675 9.981 9.857 1.00 68.31 177 VAL A CA 1
ATOM 1414 C C . VAL A 1 177 ? 2.155 11.431 9.834 1.00 68.31 177 VAL A C 1
ATOM 1416 O O . VAL A 1 177 ? 3.351 11.689 9.925 1.00 68.31 177 VAL A O 1
ATOM 1419 N N . GLY A 1 178 ? 1.229 12.379 9.695 1.00 67.06 178 GLY A N 1
ATOM 1420 C CA . GLY A 1 178 ? 1.540 13.813 9.623 1.00 67.06 178 GLY A CA 1
ATOM 1421 C C . GLY A 1 178 ? 1.073 14.500 8.342 1.00 67.06 178 GLY A C 1
ATOM 1422 O O . GLY A 1 178 ? 1.120 15.725 8.266 1.00 67.06 178 GLY A O 1
ATOM 1423 N N . VAL A 1 179 ? 0.560 13.746 7.367 1.00 72.94 179 VAL A N 1
ATOM 1424 C CA . VAL A 1 179 ? -0.170 14.331 6.239 1.00 72.94 179 VAL A CA 1
ATOM 1425 C C . VAL A 1 179 ? -1.513 14.844 6.767 1.00 72.94 179 VAL A C 1
ATOM 1427 O O . VAL A 1 179 ? -2.351 14.062 7.211 1.00 72.94 179 VAL A O 1
ATOM 1430 N N . GLU A 1 180 ? -1.718 16.163 6.749 1.00 75.94 180 GLU A N 1
ATOM 1431 C CA . GLU A 1 180 ? -2.900 16.833 7.323 1.00 75.94 180 GLU A CA 1
ATOM 1432 C C . GLU A 1 180 ? -4.216 16.220 6.825 1.00 75.94 180 GLU A C 1
ATOM 1434 O O . GLU A 1 180 ? -5.096 15.887 7.613 1.00 75.94 180 GLU A O 1
ATOM 1439 N N . LYS A 1 181 ? -4.295 15.935 5.526 1.00 76.94 181 LYS A N 1
ATOM 1440 C CA . LYS A 1 181 ? -5.460 15.303 4.896 1.00 76.94 181 LYS A CA 1
ATOM 1441 C C . LYS A 1 181 ? -5.723 13.865 5.350 1.00 76.94 181 LYS A C 1
ATOM 1443 O O . LYS A 1 181 ? -6.878 13.447 5.380 1.00 76.94 181 LYS A O 1
ATOM 1448 N N . VAL A 1 182 ? -4.694 13.117 5.763 1.00 73.88 182 VAL A N 1
ATOM 1449 C CA . VAL A 1 182 ? -4.892 11.813 6.420 1.00 73.88 182 VAL A CA 1
ATOM 1450 C C . VAL A 1 182 ? -5.601 12.027 7.754 1.00 73.88 182 VAL A C 1
ATOM 1452 O O . VAL A 1 182 ? -6.555 11.319 8.057 1.00 73.88 182 VAL A O 1
ATOM 1455 N N . LEU A 1 183 ? -5.201 13.039 8.533 1.00 72.12 183 LEU A N 1
ATOM 1456 C CA . LEU A 1 183 ? -5.855 13.363 9.805 1.00 72.12 183 LEU A CA 1
ATOM 1457 C C . LEU A 1 183 ? -7.301 13.819 9.607 1.00 72.12 183 LEU A C 1
ATOM 1459 O O . LEU A 1 183 ? -8.173 13.412 10.374 1.00 72.12 183 LEU A O 1
ATOM 1463 N N . GLU A 1 184 ? -7.570 14.631 8.587 1.00 76.38 184 GLU A N 1
ATOM 1464 C CA . GLU A 1 184 ? -8.938 15.002 8.219 1.00 76.38 184 GLU A CA 1
ATOM 1465 C C . GLU A 1 184 ? -9.766 13.760 7.882 1.00 76.38 184 GLU A C 1
ATOM 1467 O O . GLU A 1 184 ? -10.866 13.602 8.408 1.00 76.38 184 GLU A O 1
ATOM 1472 N N . CYS A 1 185 ? -9.212 12.846 7.080 1.00 73.62 185 CYS A N 1
ATOM 1473 C CA . CYS A 1 185 ? -9.873 11.611 6.675 1.00 73.62 185 CYS A CA 1
ATOM 1474 C C . CYS A 1 185 ? -10.207 10.703 7.867 1.00 73.62 185 CYS A C 1
ATOM 1476 O O . CYS A 1 185 ? -11.351 10.275 8.030 1.00 73.62 185 CYS A O 1
ATOM 1478 N N . VAL A 1 186 ? -9.231 10.485 8.751 1.00 68.81 186 VAL A N 1
ATOM 1479 C CA . VAL A 1 186 ? -9.363 9.666 9.965 1.00 68.81 186 VAL A CA 1
ATOM 1480 C C . VAL A 1 186 ? -10.398 10.256 10.941 1.00 68.81 186 VAL A C 1
ATOM 1482 O O . VAL A 1 186 ? -11.106 9.516 11.624 1.00 68.81 186 VAL A O 1
ATOM 1485 N N . ASN A 1 187 ? -10.524 11.585 11.010 1.00 72.81 187 ASN A N 1
ATOM 1486 C CA . ASN A 1 187 ? -11.389 12.255 11.988 1.00 72.81 187 ASN A CA 1
ATOM 1487 C C . ASN A 1 187 ? -12.770 12.664 11.444 1.00 72.81 187 ASN A C 1
ATOM 1489 O O . ASN A 1 187 ? -13.613 13.107 12.230 1.00 72.81 187 ASN A O 1
ATOM 1493 N N . ARG A 1 188 ? -13.032 12.495 10.138 1.00 67.94 188 ARG A N 1
ATOM 1494 C CA . ARG A 1 188 ? -14.156 13.116 9.408 1.00 67.94 188 ARG A CA 1
ATOM 1495 C C . ARG A 1 188 ? -15.557 12.835 9.971 1.00 67.94 188 ARG A C 1
ATOM 1497 O O . ARG A 1 188 ? -16.459 13.616 9.699 1.00 67.94 188 ARG A O 1
ATOM 1504 N N . ASN A 1 189 ? -15.755 11.787 10.778 1.00 62.69 189 ASN A N 1
ATOM 1505 C CA . ASN A 1 189 ? -17.079 11.378 11.280 1.00 62.69 189 ASN A CA 1
ATOM 1506 C C . ASN A 1 189 ? -17.113 10.978 12.766 1.00 62.69 189 ASN A C 1
ATOM 1508 O O . ASN A 1 189 ? -17.848 10.075 13.161 1.00 62.69 189 ASN A O 1
ATOM 1512 N N . GLY A 1 190 ? -16.327 11.653 13.610 1.00 64.50 190 GLY A N 1
ATOM 1513 C CA . GLY A 1 190 ? -16.288 11.361 15.051 1.00 64.50 190 GLY A CA 1
ATOM 1514 C C . GLY A 1 190 ? -15.367 10.194 15.426 1.00 64.50 190 GLY A C 1
ATOM 1515 O O . GLY A 1 190 ? -15.457 9.680 16.539 1.00 64.50 190 GLY A O 1
ATOM 1516 N N . GLY A 1 191 ? -14.470 9.815 14.510 1.00 67.69 191 GLY A N 1
ATOM 1517 C CA . GLY A 1 191 ? -13.496 8.736 14.668 1.00 67.69 191 GLY A CA 1
ATOM 1518 C C . GLY A 1 191 ? -14.009 7.366 14.212 1.00 67.69 191 GLY A C 1
ATOM 1519 O O . GLY A 1 191 ? -15.134 7.212 13.738 1.00 67.69 191 GLY A O 1
ATOM 1520 N N . GLY A 1 192 ? -13.149 6.360 14.336 1.00 76.81 192 GLY A N 1
ATOM 1521 C CA . GLY A 1 192 ? -13.421 4.980 13.948 1.00 76.81 192 GLY A CA 1
ATOM 1522 C C . GLY A 1 192 ? -12.132 4.234 13.628 1.00 76.81 192 GLY A C 1
ATOM 1523 O O . GLY A 1 192 ? -11.057 4.832 13.589 1.00 76.81 192 GLY A O 1
ATOM 1524 N N . ASP A 1 193 ? -12.255 2.930 13.403 1.00 87.31 193 ASP A N 1
ATOM 1525 C CA . ASP A 1 193 ? -11.118 2.089 13.046 1.00 87.31 193 ASP A CA 1
ATOM 1526 C C . ASP A 1 193 ? -10.661 2.433 11.627 1.00 87.31 193 ASP A C 1
ATOM 1528 O O . ASP A 1 193 ? -11.478 2.545 10.708 1.00 87.31 193 ASP A O 1
ATOM 1532 N N . VAL A 1 194 ? -9.354 2.591 11.445 1.00 89.25 194 VAL A N 1
ATOM 1533 C CA . VAL A 1 194 ? -8.746 2.890 10.145 1.00 89.25 194 VAL A CA 1
ATOM 1534 C C . VAL A 1 194 ? -7.824 1.755 9.732 1.00 89.25 194 VAL A C 1
ATOM 1536 O O . VAL A 1 194 ? -7.096 1.185 10.554 1.00 89.25 194 VAL A O 1
ATOM 1539 N N . LEU A 1 195 ? -7.883 1.434 8.442 1.00 93.56 195 LEU A N 1
ATOM 1540 C CA . LEU A 1 195 ? -7.044 0.443 7.788 1.00 93.56 195 LEU A CA 1
ATOM 1541 C C . LEU A 1 195 ? -5.973 1.140 6.946 1.00 93.56 195 LEU A C 1
ATOM 1543 O O . LEU A 1 195 ? -6.295 1.934 6.069 1.00 93.56 195 LEU A O 1
ATOM 1547 N N . ILE A 1 196 ? -4.707 0.797 7.169 1.00 94.88 196 ILE A N 1
ATOM 1548 C CA . ILE A 1 196 ? -3.649 1.042 6.186 1.00 94.88 196 ILE A CA 1
ATOM 1549 C C . ILE A 1 196 ? -3.703 -0.082 5.158 1.00 94.88 196 ILE A C 1
ATOM 1551 O O . ILE A 1 196 ? -3.641 -1.257 5.516 1.00 94.88 196 ILE A O 1
ATOM 1555 N N . PHE A 1 197 ? -3.800 0.267 3.889 1.00 97.25 197 PHE A N 1
ATOM 1556 C CA . PHE A 1 197 ? -3.796 -0.666 2.779 1.00 97.25 197 PHE A CA 1
ATOM 1557 C C . PHE A 1 197 ? -2.567 -0.369 1.922 1.00 97.25 197 PHE A C 1
ATOM 1559 O O . PHE A 1 197 ? -2.371 0.754 1.475 1.00 97.25 197 PHE A O 1
ATOM 1566 N N . MET A 1 198 ? -1.681 -1.349 1.774 1.00 97.25 198 MET A N 1
ATOM 1567 C CA . MET A 1 198 ? -0.427 -1.177 1.045 1.00 97.25 198 MET A CA 1
ATOM 1568 C C . MET A 1 198 ? -0.200 -2.401 0.175 1.00 97.25 198 MET A C 1
ATOM 1570 O O . MET A 1 198 ? 0.507 -3.355 0.523 1.00 97.25 198 MET A O 1
ATOM 1574 N N . ARG A 1 199 ? -0.881 -2.371 -0.967 1.00 96.75 199 ARG A N 1
ATOM 1575 C CA . ARG A 1 199 ? -0.846 -3.435 -1.957 1.00 96.75 199 ARG A CA 1
ATOM 1576 C C . ARG A 1 199 ? 0.300 -3.201 -2.941 1.00 96.75 199 ARG A C 1
ATOM 1578 O O . ARG A 1 199 ? 0.468 -2.103 -3.452 1.00 96.75 199 ARG A O 1
ATOM 1585 N N . HIS A 1 200 ? 1.102 -4.234 -3.182 1.00 94.69 200 HIS A N 1
ATOM 1586 C CA . HIS A 1 200 ? 2.224 -4.296 -4.137 1.00 94.69 200 HIS A CA 1
ATOM 1587 C C . HIS A 1 200 ? 3.376 -3.281 -3.950 1.00 94.69 200 HIS A C 1
ATOM 1589 O O . HIS A 1 200 ? 4.419 -3.457 -4.569 1.00 94.69 200 HIS A O 1
ATOM 1595 N N . LEU A 1 201 ? 3.281 -2.294 -3.048 1.00 95.31 201 LEU A N 1
ATOM 1596 C CA . LEU A 1 201 ? 4.342 -1.297 -2.819 1.00 95.31 201 LEU A CA 1
ATOM 1597 C C . LEU A 1 201 ? 5.708 -1.903 -2.537 1.00 95.31 201 LEU A C 1
ATOM 1599 O O . LEU A 1 201 ? 6.716 -1.521 -3.120 1.00 95.31 201 LEU A O 1
ATOM 1603 N N . MET A 1 202 ? 5.730 -2.819 -1.569 1.00 95.00 202 MET A N 1
ATOM 1604 C CA . MET A 1 202 ? 6.960 -3.317 -0.970 1.00 95.00 202 MET A CA 1
ATOM 1605 C C . MET A 1 202 ? 7.767 -4.162 -1.960 1.00 95.00 202 MET A C 1
ATOM 1607 O O . MET A 1 202 ? 8.966 -4.353 -1.772 1.00 95.00 202 MET A O 1
ATOM 1611 N N . PHE A 1 203 ? 7.136 -4.611 -3.048 1.00 93.06 203 PHE A N 1
ATOM 1612 C CA . PHE A 1 203 ? 7.809 -5.271 -4.163 1.00 93.06 203 PHE A CA 1
ATOM 1613 C C . PHE A 1 203 ? 8.710 -4.290 -4.924 1.00 93.06 203 PHE A C 1
ATOM 1615 O O . PHE A 1 203 ? 9.713 -4.705 -5.490 1.00 93.06 203 PHE A O 1
ATOM 1622 N N . HIS A 1 204 ? 8.407 -2.991 -4.885 1.00 92.38 204 HIS A N 1
ATOM 1623 C CA . HIS A 1 204 ? 9.112 -1.929 -5.608 1.00 92.38 204 HIS A CA 1
ATOM 1624 C C . HIS A 1 204 ? 10.016 -1.069 -4.709 1.00 92.38 204 HIS A C 1
ATOM 1626 O O . HIS A 1 204 ? 10.500 -0.020 -5.131 1.00 92.38 204 HIS A O 1
ATOM 1632 N N . LEU A 1 205 ? 10.260 -1.503 -3.471 1.00 91.31 205 LEU A N 1
ATOM 1633 C CA . LEU A 1 205 ? 11.174 -0.859 -2.526 1.00 91.31 205 LEU A CA 1
ATOM 1634 C C . LEU A 1 205 ? 12.371 -1.759 -2.253 1.00 91.31 205 LEU A C 1
ATOM 1636 O O . LEU A 1 205 ? 12.253 -2.979 -2.335 1.00 91.31 205 LEU A O 1
ATOM 1640 N N . THR A 1 206 ? 13.511 -1.177 -1.887 1.00 89.62 206 THR A N 1
ATOM 1641 C CA . THR A 1 206 ? 14.665 -1.949 -1.397 1.00 89.62 206 THR A CA 1
ATOM 1642 C C . THR A 1 206 ? 14.365 -2.607 -0.046 1.00 89.62 206 THR A C 1
ATOM 1644 O O . THR A 1 206 ? 13.500 -2.154 0.708 1.00 89.62 206 THR A O 1
ATOM 1647 N N . MET A 1 207 ? 15.148 -3.621 0.329 1.00 90.19 207 MET A N 1
ATOM 1648 C CA . MET A 1 207 ? 15.073 -4.245 1.654 1.00 90.19 207 MET A CA 1
ATOM 1649 C C . MET A 1 207 ? 15.165 -3.220 2.807 1.00 90.19 207 MET A C 1
ATOM 1651 O O . MET A 1 207 ? 14.394 -3.283 3.769 1.00 90.19 207 MET A O 1
ATOM 1655 N N . GLU A 1 208 ? 16.101 -2.262 2.731 1.00 89.56 208 GLU A N 1
ATOM 1656 C CA . GLU A 1 208 ? 16.265 -1.223 3.761 1.00 89.56 208 GLU A CA 1
ATOM 1657 C C . GLU A 1 208 ? 15.031 -0.314 3.837 1.00 89.56 208 GLU A C 1
ATOM 1659 O O . GLU A 1 208 ? 14.553 -0.005 4.931 1.00 89.56 208 GLU A O 1
ATOM 1664 N N . GLU A 1 209 ? 14.488 0.084 2.688 1.00 92.19 209 GLU A N 1
ATOM 1665 C CA . GLU A 1 209 ? 13.289 0.919 2.609 1.00 92.19 209 GLU A CA 1
ATOM 1666 C C . GLU A 1 209 ? 12.053 0.182 3.124 1.00 92.19 209 GLU A C 1
ATOM 1668 O O . GLU A 1 209 ? 11.305 0.755 3.910 1.00 92.19 209 GLU A O 1
ATOM 1673 N N . ASN A 1 210 ? 11.890 -1.103 2.810 1.00 94.38 210 ASN A N 1
ATOM 1674 C CA . ASN A 1 210 ? 10.827 -1.937 3.372 1.00 94.38 210 ASN A CA 1
ATOM 1675 C C . ASN A 1 210 ? 10.887 -2.003 4.904 1.00 94.38 210 ASN A C 1
ATOM 1677 O O . ASN A 1 210 ? 9.861 -1.894 5.578 1.00 94.38 210 ASN A O 1
ATOM 1681 N N . LEU A 1 211 ? 12.082 -2.118 5.491 1.00 94.06 211 LEU A N 1
ATOM 1682 C CA . LEU A 1 211 ? 12.248 -2.095 6.948 1.00 94.06 211 LEU A CA 1
ATOM 1683 C C . LEU A 1 211 ? 11.899 -0.730 7.568 1.00 94.06 211 LEU A C 1
ATOM 1685 O O . LEU A 1 211 ? 11.407 -0.691 8.702 1.00 94.06 211 LEU A O 1
ATOM 1689 N N . ILE A 1 212 ? 12.151 0.371 6.853 1.00 94.19 212 ILE A N 1
ATOM 1690 C CA . ILE A 1 212 ? 11.736 1.725 7.251 1.00 94.19 212 ILE A CA 1
ATOM 1691 C C . ILE A 1 212 ? 10.212 1.856 7.158 1.00 94.19 212 ILE A C 1
ATOM 1693 O O . ILE A 1 212 ? 9.584 2.293 8.121 1.00 94.19 212 ILE A O 1
ATOM 1697 N N . THR A 1 213 ? 9.612 1.404 6.059 1.00 95.38 213 THR A N 1
ATOM 1698 C CA . THR A 1 213 ? 8.162 1.403 5.838 1.00 95.38 213 THR A CA 1
ATOM 1699 C C . THR A 1 213 ? 7.429 0.636 6.937 1.00 95.38 213 THR A C 1
ATOM 1701 O O . THR A 1 213 ? 6.511 1.177 7.552 1.00 95.38 213 THR A O 1
ATOM 1704 N N . LEU A 1 214 ? 7.888 -0.572 7.289 1.00 95.62 214 LEU A N 1
ATOM 1705 C CA . LEU A 1 214 ? 7.330 -1.348 8.406 1.00 95.62 214 LEU A CA 1
ATOM 1706 C C . LEU A 1 214 ? 7.423 -0.596 9.739 1.00 95.62 214 LEU A C 1
ATOM 1708 O O . LEU A 1 214 ? 6.495 -0.643 10.543 1.00 95.62 214 LEU A O 1
ATOM 1712 N N . LYS A 1 215 ? 8.510 0.147 9.971 1.00 93.12 215 LYS A N 1
ATOM 1713 C CA . LYS A 1 215 ? 8.642 0.987 11.167 1.00 93.12 215 LYS A CA 1
ATOM 1714 C C . LYS A 1 215 ? 7.633 2.141 11.162 1.00 93.12 215 LYS A C 1
ATOM 1716 O O . LYS A 1 215 ? 7.049 2.414 12.206 1.00 93.12 215 LYS A O 1
ATOM 1721 N N . HIS A 1 216 ? 7.411 2.803 10.026 1.00 92.50 216 HIS A N 1
ATOM 1722 C CA . HIS A 1 216 ? 6.393 3.855 9.911 1.00 92.50 216 HIS A CA 1
ATOM 1723 C C . HIS A 1 216 ? 4.979 3.306 10.140 1.00 92.50 216 HIS A C 1
ATOM 1725 O O . HIS A 1 216 ? 4.191 3.931 10.851 1.00 92.50 216 HIS A O 1
ATOM 1731 N N . ILE A 1 217 ? 4.688 2.104 9.634 1.00 93.19 217 ILE A N 1
ATOM 1732 C CA . ILE A 1 217 ? 3.441 1.378 9.911 1.00 93.19 217 ILE A CA 1
ATOM 1733 C C . ILE A 1 217 ? 3.277 1.126 11.414 1.00 93.19 217 ILE A C 1
ATOM 1735 O O . ILE A 1 217 ? 2.265 1.518 11.988 1.00 93.19 217 ILE A O 1
ATOM 1739 N N . GLU A 1 218 ? 4.274 0.548 12.085 1.00 91.38 218 GLU A N 1
ATOM 1740 C CA . GLU A 1 218 ? 4.216 0.291 13.535 1.00 91.38 218 GLU A CA 1
ATOM 1741 C C . GLU A 1 218 ? 4.047 1.588 14.349 1.00 91.38 218 GLU A C 1
ATOM 1743 O O . GLU A 1 218 ? 3.314 1.628 15.337 1.00 91.38 218 GLU A O 1
ATOM 1748 N N . GLN A 1 219 ? 4.693 2.678 13.926 1.00 87.62 219 GLN A N 1
ATOM 1749 C CA . GLN A 1 219 ? 4.598 3.981 14.591 1.00 87.62 219 GLN A CA 1
ATOM 1750 C C . GLN A 1 219 ? 3.238 4.657 14.401 1.00 87.62 219 GLN A C 1
ATOM 1752 O O . GLN A 1 219 ? 2.817 5.414 15.279 1.00 87.62 219 GLN A O 1
ATOM 1757 N N . SER A 1 220 ? 2.534 4.365 13.306 1.00 85.62 220 SER A N 1
ATOM 1758 C CA . SER A 1 220 ? 1.201 4.912 13.045 1.00 85.62 220 SER A CA 1
ATOM 1759 C C . SER A 1 220 ? 0.187 4.543 14.128 1.00 85.62 220 SER A C 1
ATOM 1761 O O . SER A 1 220 ? -0.620 5.386 14.506 1.00 85.62 220 SER A O 1
ATOM 1763 N N . ALA A 1 221 ? 0.321 3.361 14.739 1.00 82.38 221 ALA A N 1
ATOM 1764 C CA . ALA A 1 221 ? -0.529 2.911 15.841 1.00 82.38 221 ALA A CA 1
ATOM 1765 C C . ALA A 1 221 ? -0.512 3.866 17.049 1.00 82.38 221 ALA A C 1
ATOM 1767 O O . ALA A 1 221 ? -1.490 3.961 17.783 1.00 82.38 221 ALA A O 1
ATOM 1768 N N . SER A 1 222 ? 0.604 4.572 17.259 1.00 72.88 222 SER A N 1
ATOM 1769 C CA . SER A 1 222 ? 0.801 5.524 18.363 1.00 72.88 222 SER A CA 1
ATOM 1770 C C . SER A 1 222 ? 0.710 6.992 17.924 1.00 72.88 222 SER A C 1
ATOM 1772 O O . SER A 1 222 ? 0.763 7.881 18.772 1.00 72.88 222 SER A O 1
ATOM 1774 N N . GLY A 1 223 ? 0.671 7.257 16.614 1.00 59.31 223 GLY A N 1
ATOM 1775 C CA . GLY A 1 223 ? 0.815 8.595 16.030 1.00 59.31 223 GLY A CA 1
ATOM 1776 C C . GLY A 1 223 ? -0.501 9.333 15.785 1.00 59.31 223 GLY A C 1
ATOM 1777 O O . GLY A 1 223 ? -0.500 10.556 15.661 1.00 59.31 223 GLY A O 1
ATOM 1778 N N . PHE A 1 224 ? -1.620 8.611 15.747 1.00 57.50 224 PHE A N 1
ATOM 1779 C CA . PHE A 1 224 ? -2.950 9.182 15.568 1.00 57.50 224 PHE A CA 1
ATOM 1780 C C . PHE A 1 224 ? -3.662 9.306 16.924 1.00 57.50 224 PHE A C 1
ATOM 1782 O O . PHE A 1 224 ? -3.647 8.389 17.738 1.00 57.50 224 PHE A O 1
ATOM 1789 N N . GLY A 1 225 ? -4.328 10.438 17.175 1.00 51.84 225 GLY A N 1
ATOM 1790 C CA . GLY A 1 225 ? -5.244 10.606 18.318 1.00 51.84 225 GLY A CA 1
ATOM 1791 C C . GLY A 1 225 ? -6.545 9.785 18.204 1.00 51.84 225 GLY A C 1
ATOM 1792 O O . GLY A 1 225 ? -7.477 10.030 18.968 1.00 51.84 225 GLY A O 1
ATOM 1793 N N . SER A 1 226 ? -6.607 8.857 17.242 1.00 53.62 226 SER A N 1
ATOM 1794 C CA . SER A 1 226 ? -7.705 7.956 16.870 1.00 53.62 226 SER A CA 1
ATOM 1795 C C . SER A 1 226 ? -7.151 6.678 16.188 1.00 53.62 226 SER A C 1
ATOM 1797 O O . SER A 1 226 ? -5.984 6.608 15.809 1.00 53.62 226 SER A O 1
ATOM 1799 N N . ASP A 1 227 ? -7.988 5.641 16.103 1.00 68.12 227 ASP A N 1
ATOM 1800 C CA . ASP A 1 227 ? -7.675 4.204 16.023 1.00 68.12 227 ASP A CA 1
ATOM 1801 C C . ASP A 1 227 ? -7.174 3.658 14.654 1.00 68.12 227 ASP A C 1
ATOM 1803 O O . ASP A 1 227 ? -7.853 2.845 14.015 1.00 68.12 227 ASP A O 1
ATOM 1807 N N . VAL A 1 228 ? -5.961 4.006 14.195 1.00 81.38 228 VAL A N 1
ATOM 1808 C CA . VAL A 1 228 ? -5.297 3.165 13.169 1.00 81.38 228 VAL A CA 1
ATOM 1809 C C . VAL A 1 228 ? -4.996 1.803 13.790 1.00 81.38 228 VAL A C 1
ATOM 1811 O O . VAL A 1 228 ? -4.068 1.643 14.583 1.00 81.38 228 VAL A O 1
ATOM 1814 N N . LYS A 1 229 ? -5.832 0.820 13.456 1.00 88.50 229 LYS A N 1
ATOM 1815 C CA . LYS A 1 229 ? -5.864 -0.490 14.120 1.00 88.50 229 LYS A CA 1
ATOM 1816 C C . LYS A 1 229 ? -5.449 -1.627 13.223 1.00 88.50 229 LYS A C 1
ATOM 1818 O O . LYS A 1 229 ? -5.138 -2.698 13.739 1.00 88.50 229 LYS A O 1
ATOM 1823 N N . TYR A 1 230 ? -5.461 -1.420 11.914 1.00 94.12 230 TYR A N 1
ATOM 1824 C CA . TYR A 1 230 ? -5.231 -2.492 10.966 1.00 94.12 230 TYR A CA 1
ATOM 1825 C C . TYR A 1 230 ? -4.267 -2.062 9.874 1.00 94.12 230 TYR A C 1
ATOM 1827 O O . TYR A 1 230 ? -4.270 -0.910 9.442 1.00 94.12 230 TYR A O 1
ATOM 1835 N N . VAL A 1 231 ? -3.471 -3.017 9.407 1.00 96.94 231 VAL A N 1
ATOM 1836 C CA . VAL A 1 231 ? -2.673 -2.879 8.192 1.00 96.94 231 VAL A CA 1
ATOM 1837 C C . VAL A 1 231 ? -2.843 -4.115 7.324 1.00 96.94 231 VAL A C 1
ATOM 1839 O O . VAL A 1 231 ? -2.865 -5.236 7.837 1.00 96.94 231 VAL A O 1
ATOM 1842 N N . MET A 1 232 ? -2.955 -3.908 6.016 1.00 98.25 232 MET A N 1
ATOM 1843 C CA . MET A 1 232 ? -2.884 -4.960 5.016 1.00 98.25 232 MET A CA 1
ATOM 1844 C C . MET A 1 232 ? -1.677 -4.783 4.106 1.00 98.25 232 MET A C 1
ATOM 1846 O O . MET A 1 232 ? -1.457 -3.690 3.587 1.00 98.25 232 MET A O 1
ATOM 1850 N N . LEU A 1 233 ? -0.924 -5.869 3.917 1.00 98.38 233 LEU A N 1
ATOM 1851 C CA . LEU A 1 233 ? 0.314 -5.902 3.134 1.00 98.38 233 LEU A CA 1
ATOM 1852 C C . LEU A 1 233 ? 0.325 -7.106 2.198 1.00 98.38 233 LEU A C 1
ATOM 1854 O O . LEU A 1 233 ? -0.092 -8.201 2.591 1.00 98.38 233 LEU A O 1
ATOM 1858 N N . SER A 1 234 ? 0.858 -6.912 0.994 1.00 97.12 234 SER A N 1
ATOM 1859 C CA . SER A 1 234 ? 1.068 -7.996 0.034 1.00 97.12 234 SER A CA 1
ATOM 1860 C C . SER A 1 234 ? 2.284 -8.851 0.393 1.00 97.12 234 SER A C 1
ATOM 1862 O O . SER A 1 234 ? 3.329 -8.336 0.788 1.00 97.12 234 SER A O 1
ATOM 1864 N N . THR A 1 235 ? 2.170 -10.164 0.210 1.00 97.00 235 THR A N 1
ATOM 1865 C CA . THR A 1 235 ? 3.244 -11.133 0.438 1.00 97.00 235 THR A CA 1
ATOM 1866 C C . THR A 1 235 ? 3.085 -12.348 -0.467 1.00 97.00 235 THR A C 1
ATOM 1868 O O . THR A 1 235 ? 1.976 -12.813 -0.726 1.00 97.00 235 THR A O 1
ATOM 1871 N N . TYR A 1 236 ? 4.211 -12.902 -0.891 1.00 95.56 236 TYR A N 1
ATOM 1872 C CA . TYR A 1 236 ? 4.307 -14.260 -1.407 1.00 95.56 236 TYR A CA 1
ATOM 1873 C C . TYR A 1 236 ? 4.538 -15.236 -0.249 1.00 95.56 236 TYR A C 1
ATOM 1875 O O . TYR A 1 236 ? 5.031 -14.832 0.807 1.00 95.56 236 TYR A O 1
ATOM 1883 N N . LEU A 1 237 ? 4.173 -16.509 -0.424 1.00 92.94 237 LEU A N 1
ATOM 1884 C CA . LEU A 1 237 ? 4.360 -17.546 0.606 1.00 92.94 237 LEU A CA 1
ATOM 1885 C C . LEU A 1 237 ? 5.451 -18.563 0.257 1.00 92.94 237 LEU A C 1
ATOM 1887 O O . LEU A 1 237 ? 5.931 -19.271 1.142 1.00 92.94 237 LEU A O 1
ATOM 1891 N N . ARG A 1 238 ? 5.823 -18.680 -1.022 1.00 90.50 238 ARG A N 1
ATOM 1892 C CA . ARG A 1 238 ? 6.826 -19.639 -1.515 1.00 90.50 238 ARG A CA 1
ATOM 1893 C C . ARG A 1 238 ? 8.110 -18.984 -2.004 1.00 90.50 238 ARG A C 1
ATOM 1895 O O . ARG A 1 238 ? 9.124 -19.673 -2.063 1.00 90.50 238 ARG A O 1
ATOM 1902 N N . SER A 1 239 ? 8.066 -17.719 -2.418 1.00 86.25 239 SER A N 1
ATOM 1903 C CA . SER A 1 239 ? 9.281 -16.968 -2.768 1.00 86.25 239 SER A CA 1
ATOM 1904 C C . SER A 1 239 ? 10.010 -16.539 -1.497 1.00 86.25 239 SER A C 1
ATOM 1906 O O . SER A 1 239 ? 9.356 -16.314 -0.490 1.00 86.25 239 SER A O 1
ATOM 1908 N N . ASN A 1 240 ? 11.338 -16.424 -1.552 1.00 83.69 240 ASN A N 1
ATOM 1909 C CA . ASN A 1 240 ? 12.174 -15.923 -0.460 1.00 83.69 240 ASN A CA 1
ATOM 1910 C C . ASN A 1 240 ? 13.244 -14.948 -0.994 1.00 83.69 240 ASN A C 1
ATOM 1912 O O . ASN A 1 240 ? 14.355 -14.901 -0.468 1.00 83.69 240 ASN A O 1
ATOM 1916 N N . ASP A 1 241 ? 12.904 -14.159 -2.017 1.00 82.62 241 ASP A N 1
ATOM 1917 C CA . ASP A 1 241 ? 13.818 -13.285 -2.783 1.00 82.62 241 ASP A CA 1
ATOM 1918 C C . ASP A 1 241 ? 14.127 -11.960 -2.040 1.00 82.62 241 ASP A C 1
ATOM 1920 O O . ASP A 1 241 ? 14.516 -10.953 -2.627 1.00 82.62 241 ASP A O 1
ATOM 1924 N N . ASN A 1 242 ? 13.909 -11.931 -0.720 1.00 87.81 242 ASN A N 1
ATOM 1925 C CA . ASN A 1 242 ? 13.838 -10.740 0.137 1.00 87.81 242 ASN A CA 1
ATOM 1926 C C . ASN A 1 242 ? 15.095 -9.829 0.149 1.00 87.81 242 ASN A C 1
ATOM 1928 O O . ASN A 1 242 ? 15.045 -8.759 0.759 1.00 87.81 242 ASN A O 1
ATOM 1932 N N . ASP A 1 243 ? 16.211 -10.256 -0.446 1.00 77.94 243 ASP A N 1
ATOM 1933 C CA . ASP A 1 243 ? 17.519 -9.569 -0.484 1.00 77.94 243 ASP A CA 1
ATOM 1934 C C . ASP A 1 243 ? 18.134 -9.609 -1.905 1.00 77.94 243 ASP A C 1
ATOM 1936 O O . ASP A 1 243 ? 19.353 -9.540 -2.064 1.00 77.94 243 ASP A O 1
ATOM 1940 N N . ASP A 1 244 ? 17.303 -9.771 -2.943 1.00 76.75 244 ASP A N 1
ATOM 1941 C CA . ASP A 1 244 ? 17.754 -9.925 -4.333 1.00 76.75 244 ASP A CA 1
ATOM 1942 C C . ASP A 1 244 ? 18.067 -8.577 -5.026 1.00 76.75 244 ASP A C 1
ATOM 1944 O O . ASP A 1 244 ? 17.608 -7.507 -4.612 1.00 76.75 244 ASP A O 1
ATOM 1948 N N . ASP A 1 245 ? 18.852 -8.615 -6.115 1.00 82.06 245 ASP A N 1
ATOM 1949 C CA . ASP A 1 245 ? 19.110 -7.454 -6.988 1.00 82.06 245 ASP A CA 1
ATOM 1950 C C . ASP A 1 245 ? 18.053 -7.356 -8.095 1.00 82.06 245 ASP A C 1
ATOM 1952 O O . ASP A 1 245 ? 17.883 -8.283 -8.888 1.00 82.06 245 ASP A O 1
ATOM 1956 N N . TYR A 1 246 ? 17.349 -6.229 -8.167 1.00 80.19 246 TYR A N 1
ATOM 1957 C CA . TYR A 1 246 ? 16.275 -5.999 -9.133 1.00 80.19 246 TYR A CA 1
ATOM 1958 C C . TYR A 1 246 ? 16.133 -4.514 -9.463 1.00 80.19 246 TYR A C 1
ATOM 1960 O O . TYR A 1 246 ? 16.533 -3.631 -8.699 1.00 80.19 246 TYR A O 1
ATOM 1968 N N . LEU A 1 247 ? 15.518 -4.231 -10.612 1.00 80.12 247 LEU A N 1
ATOM 1969 C CA . LEU A 1 247 ? 14.999 -2.898 -10.897 1.00 80.12 247 LEU A CA 1
ATOM 1970 C C . LEU A 1 247 ? 13.739 -2.643 -10.083 1.00 80.12 247 LEU A C 1
ATOM 1972 O O . LEU A 1 247 ? 12.841 -3.485 -10.066 1.00 80.12 247 LEU A O 1
ATOM 1976 N N . LEU A 1 248 ? 13.627 -1.451 -9.495 1.00 81.38 248 LEU A N 1
ATOM 1977 C CA . LEU A 1 248 ? 12.453 -1.107 -8.699 1.00 81.38 248 LEU A CA 1
ATOM 1978 C C . LEU A 1 248 ? 11.159 -1.234 -9.510 1.00 81.38 248 LEU A C 1
ATOM 1980 O O . LEU A 1 248 ? 10.208 -1.798 -8.989 1.00 81.38 248 LEU A O 1
ATOM 1984 N N . ALA A 1 249 ? 11.118 -0.813 -10.781 1.00 81.06 249 ALA A N 1
ATOM 1985 C CA . ALA A 1 249 ? 9.914 -0.942 -11.611 1.00 81.06 249 ALA A CA 1
ATOM 1986 C C . ALA A 1 249 ? 9.502 -2.392 -11.909 1.00 81.06 249 ALA A C 1
ATOM 1988 O O . ALA A 1 249 ? 8.313 -2.673 -12.020 1.00 81.06 249 ALA A O 1
ATOM 1989 N N . ASN A 1 250 ? 10.461 -3.318 -11.985 1.00 82.25 250 ASN A N 1
ATOM 1990 C CA . ASN A 1 250 ? 10.177 -4.740 -12.212 1.00 82.25 250 ASN A CA 1
ATOM 1991 C C . ASN A 1 250 ? 9.639 -5.407 -10.941 1.00 82.25 250 ASN A C 1
ATOM 1993 O O . ASN A 1 250 ? 8.946 -6.420 -10.998 1.00 82.25 250 ASN A O 1
ATOM 1997 N N . GLY A 1 251 ? 9.988 -4.824 -9.795 1.00 84.88 251 GLY A N 1
ATOM 1998 C CA . GLY A 1 251 ? 9.703 -5.352 -8.481 1.00 84.88 251 GLY A CA 1
ATOM 1999 C C . GLY A 1 251 ? 10.438 -6.661 -8.182 1.00 84.88 251 GLY A C 1
ATOM 2000 O O . GLY A 1 251 ? 11.229 -7.173 -8.975 1.00 84.88 251 GLY A O 1
ATOM 2001 N N . HIS A 1 252 ? 10.164 -7.205 -7.003 1.00 88.50 252 HIS A N 1
ATOM 2002 C CA . HIS A 1 252 ? 10.624 -8.518 -6.566 1.00 88.50 252 HIS A CA 1
ATOM 2003 C C . HIS A 1 252 ? 9.557 -9.189 -5.709 1.00 88.50 252 HIS A C 1
ATOM 2005 O O . HIS A 1 252 ? 8.668 -8.538 -5.152 1.00 88.50 252 HIS A O 1
ATOM 2011 N N . LYS A 1 253 ? 9.642 -10.512 -5.596 1.00 91.25 253 LYS A N 1
ATOM 2012 C CA . LYS A 1 253 ? 8.713 -11.284 -4.779 1.00 91.25 253 LYS A CA 1
ATOM 2013 C C . LYS A 1 253 ? 9.227 -11.315 -3.345 1.00 91.25 253 LYS A C 1
ATOM 2015 O O . LYS A 1 253 ? 10.271 -11.888 -3.072 1.00 91.25 253 LYS A O 1
ATOM 2020 N N . ILE A 1 254 ? 8.490 -10.711 -2.419 1.00 93.06 254 ILE A N 1
ATOM 2021 C CA . ILE A 1 254 ? 8.834 -10.775 -0.992 1.00 93.06 254 ILE A CA 1
ATOM 2022 C C . ILE A 1 254 ? 7.952 -11.751 -0.249 1.00 93.06 254 ILE A C 1
ATOM 2024 O O . ILE A 1 254 ? 6.747 -11.825 -0.488 1.00 93.06 254 ILE A O 1
ATOM 2028 N N . ASN A 1 255 ? 8.547 -12.406 0.734 1.00 96.31 255 ASN A N 1
ATOM 2029 C CA . ASN A 1 255 ? 7.846 -13.139 1.765 1.00 96.31 255 ASN A CA 1
ATOM 2030 C C . ASN A 1 255 ? 8.051 -12.446 3.106 1.00 96.31 255 ASN A C 1
ATOM 2032 O O . ASN A 1 255 ? 9.131 -12.483 3.703 1.00 96.31 255 ASN A O 1
ATOM 2036 N N . LEU A 1 256 ? 6.988 -11.795 3.572 1.00 97.31 256 LEU A N 1
ATOM 2037 C CA . LEU A 1 256 ? 6.990 -10.993 4.788 1.00 97.31 256 LEU A CA 1
ATOM 2038 C C . LEU A 1 256 ? 7.181 -11.830 6.058 1.00 97.31 256 LEU A C 1
ATOM 2040 O O . LEU A 1 256 ? 7.590 -11.283 7.081 1.00 97.31 256 LEU A O 1
ATOM 2044 N N . PHE A 1 257 ? 6.932 -13.138 6.008 1.00 96.81 257 PHE A N 1
ATOM 2045 C CA . PHE A 1 257 ? 7.119 -14.030 7.153 1.00 96.81 257 PHE A CA 1
ATOM 2046 C C . PHE A 1 257 ? 8.583 -14.401 7.377 1.00 96.81 257 PHE A C 1
ATOM 2048 O O . PHE A 1 257 ? 8.953 -14.764 8.494 1.00 96.81 257 PHE A O 1
ATOM 2055 N N . GLU A 1 258 ? 9.418 -14.271 6.350 1.00 95.94 258 GLU A N 1
ATOM 2056 C CA . GLU A 1 258 ? 10.821 -14.662 6.383 1.00 95.94 258 GLU A CA 1
ATOM 2057 C C . GLU A 1 258 ? 11.753 -13.486 6.686 1.00 95.94 258 GLU A C 1
AT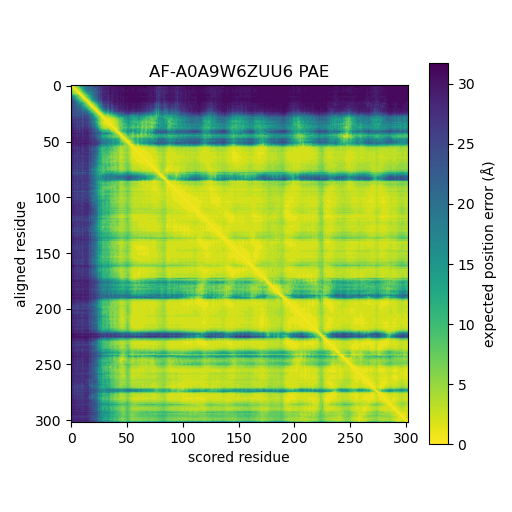OM 2059 O O . GLU A 1 258 ? 11.370 -12.308 6.684 1.00 95.94 258 GLU A O 1
ATOM 2064 N N . TRP A 1 259 ? 13.013 -13.808 6.981 1.00 94.19 259 TRP A N 1
ATOM 2065 C CA . TRP A 1 259 ? 14.045 -12.793 7.170 1.00 94.19 259 TRP A CA 1
ATOM 2066 C C . TRP A 1 259 ? 14.169 -11.945 5.892 1.00 94.19 259 TRP A C 1
ATOM 2068 O O . TRP A 1 259 ? 14.139 -12.500 4.793 1.00 94.19 259 TRP A O 1
ATOM 2078 N N . PRO A 1 260 ? 14.291 -10.610 6.001 1.00 94.00 260 PRO A N 1
ATOM 2079 C CA . PRO A 1 260 ? 14.533 -9.799 7.202 1.00 94.00 260 PRO A CA 1
ATOM 2080 C C . PRO A 1 260 ? 13.272 -9.195 7.838 1.00 94.00 260 PRO A C 1
ATOM 2082 O O . PRO A 1 260 ? 13.393 -8.421 8.797 1.00 94.00 260 PRO A O 1
ATOM 2085 N N . TYR A 1 261 ? 12.095 -9.478 7.280 1.00 95.81 261 TYR A N 1
ATOM 2086 C CA . TYR A 1 261 ? 10.837 -8.832 7.647 1.00 95.81 261 TYR A CA 1
ATOM 2087 C C . TYR A 1 261 ? 10.222 -9.484 8.884 1.00 95.81 261 TYR A C 1
ATOM 2089 O O . TYR A 1 261 ? 9.866 -8.771 9.824 1.00 95.81 261 TYR A O 1
ATOM 2097 N N . CYS A 1 262 ? 10.212 -10.818 8.927 1.00 96.69 262 CYS A N 1
ATOM 2098 C CA . CYS A 1 262 ? 9.830 -11.619 10.086 1.00 96.69 262 CYS A CA 1
ATOM 2099 C C . CYS A 1 262 ? 8.468 -11.248 10.690 1.00 96.69 262 CYS A C 1
ATOM 2101 O O . CYS A 1 262 ? 8.335 -11.242 11.914 1.00 96.69 262 CYS A O 1
ATOM 2103 N N . LEU A 1 263 ? 7.459 -10.925 9.878 1.00 97.50 263 LEU A N 1
ATOM 2104 C CA . LEU A 1 263 ? 6.116 -10.635 10.383 1.00 97.50 263 LEU A CA 1
ATOM 2105 C C . LEU A 1 263 ? 5.545 -11.848 11.138 1.00 97.50 263 LEU A C 1
ATOM 2107 O O . LEU A 1 263 ? 5.877 -13.003 10.852 1.00 97.50 263 LEU A O 1
ATOM 2111 N N . GLU A 1 264 ? 4.730 -11.564 12.151 1.00 96.69 264 GLU A N 1
ATOM 2112 C CA . GLU A 1 264 ? 3.918 -12.568 12.845 1.00 96.69 264 GLU A CA 1
ATOM 2113 C C . GLU A 1 264 ? 2.769 -13.060 11.952 1.00 96.69 264 GLU A C 1
ATOM 2115 O O . GLU A 1 264 ? 2.474 -12.462 10.913 1.00 96.69 264 GLU A O 1
ATOM 2120 N N . ASP A 1 265 ? 2.098 -14.138 12.362 1.00 96.62 265 ASP A N 1
ATOM 2121 C CA . ASP A 1 265 ? 0.926 -14.649 11.649 1.00 96.62 265 ASP A CA 1
ATOM 2122 C C . ASP A 1 265 ? -0.168 -13.564 11.568 1.00 96.62 265 ASP A C 1
ATOM 2124 O O . ASP A 1 265 ? -0.465 -12.901 12.572 1.00 96.62 265 ASP A O 1
ATOM 2128 N N . PRO A 1 266 ? -0.785 -13.350 10.392 1.00 97.50 266 PRO A N 1
ATOM 2129 C CA . PRO A 1 266 ? -1.814 -12.339 10.247 1.00 97.50 266 PRO A CA 1
ATOM 2130 C C . PRO A 1 266 ? -3.128 -12.830 10.866 1.00 97.50 266 PRO A C 1
ATOM 2132 O O . PRO A 1 266 ? -3.381 -14.029 10.984 1.00 97.50 266 PRO A O 1
ATOM 2135 N N . LEU A 1 267 ? -4.026 -11.897 11.187 1.00 97.19 267 LEU A N 1
ATOM 2136 C CA . LEU A 1 267 ? -5.402 -12.228 11.568 1.00 97.19 267 LEU A CA 1
ATOM 2137 C C . LEU A 1 267 ? -6.129 -12.980 10.450 1.00 97.19 267 LEU A C 1
ATOM 2139 O O . LEU A 1 267 ? -6.957 -13.846 10.719 1.00 97.19 267 LEU A O 1
ATOM 2143 N N . HIS A 1 268 ? -5.832 -12.610 9.206 1.00 97.31 268 HIS A N 1
ATOM 2144 C CA . HIS A 1 268 ? -6.383 -13.215 8.003 1.00 97.31 268 HIS A CA 1
ATOM 2145 C C . HIS A 1 268 ? -5.376 -13.142 6.869 1.00 97.31 268 HIS A C 1
ATOM 2147 O O . HIS A 1 268 ? -4.580 -12.206 6.793 1.00 97.31 268 HIS A O 1
ATOM 2153 N N . LEU A 1 269 ? -5.484 -14.087 5.946 1.00 96.38 269 LEU A N 1
ATOM 2154 C CA . LEU A 1 269 ? -4.718 -14.111 4.714 1.00 96.38 269 LEU A CA 1
ATOM 2155 C C . LEU A 1 269 ? -5.690 -14.342 3.557 1.00 96.38 269 LEU A C 1
ATOM 2157 O O . LEU A 1 269 ? -6.431 -15.327 3.563 1.00 96.38 269 LEU A O 1
ATOM 2161 N N . VAL A 1 270 ? -5.709 -13.430 2.590 1.00 95.81 270 VAL A N 1
ATOM 2162 C CA . VAL A 1 270 ? -6.580 -13.512 1.411 1.00 95.81 270 VAL A CA 1
ATOM 2163 C C . VAL A 1 270 ? -5.740 -13.605 0.150 1.00 95.81 270 VAL A C 1
ATOM 2165 O O . VAL A 1 270 ? -4.672 -13.006 0.066 1.00 95.81 270 VAL A O 1
ATOM 2168 N N . LYS A 1 271 ? -6.210 -14.383 -0.822 1.00 94.06 271 LYS A N 1
ATOM 2169 C CA . LYS A 1 271 ? -5.570 -14.479 -2.130 1.00 94.06 271 LYS A CA 1
ATOM 2170 C C . LYS A 1 271 ? -5.704 -13.151 -2.881 1.00 94.06 271 LYS A C 1
ATOM 2172 O O . LYS A 1 271 ? -6.763 -12.529 -2.844 1.00 94.06 271 LYS A O 1
ATOM 2177 N N . ASP A 1 272 ? -4.647 -12.749 -3.572 1.00 92.25 272 ASP A N 1
ATOM 2178 C CA . ASP A 1 272 ? -4.593 -11.504 -4.334 1.00 92.25 272 ASP A CA 1
ATOM 2179 C C . ASP A 1 272 ? -4.150 -11.781 -5.778 1.00 92.25 272 ASP A C 1
ATOM 2181 O O . ASP A 1 272 ? -2.995 -11.604 -6.159 1.00 92.25 272 ASP A O 1
ATOM 2185 N N . GLY A 1 273 ? -5.090 -12.302 -6.573 1.00 81.75 273 GLY A N 1
ATOM 2186 C CA . GLY A 1 273 ? -4.872 -12.648 -7.977 1.00 81.75 273 GLY A CA 1
ATOM 2187 C C . GLY A 1 273 ? -4.017 -13.906 -8.165 1.00 81.75 273 GLY A C 1
ATOM 2188 O O . GLY A 1 273 ? -4.543 -15.027 -8.228 1.00 81.75 273 GLY A O 1
ATOM 2189 N N . ASP A 1 274 ? -2.704 -13.714 -8.287 1.00 72.12 274 ASP A N 1
ATOM 2190 C CA . ASP A 1 274 ? -1.745 -14.735 -8.713 1.00 72.12 274 ASP A CA 1
ATOM 2191 C C . ASP A 1 274 ? -1.652 -15.933 -7.762 1.00 72.12 274 ASP A C 1
ATOM 2193 O O . ASP A 1 274 ? -2.073 -15.913 -6.606 1.00 72.12 274 ASP A O 1
ATOM 2197 N N . PHE A 1 275 ? -1.113 -17.038 -8.281 1.00 78.56 275 PHE A N 1
ATOM 2198 C CA . PHE A 1 275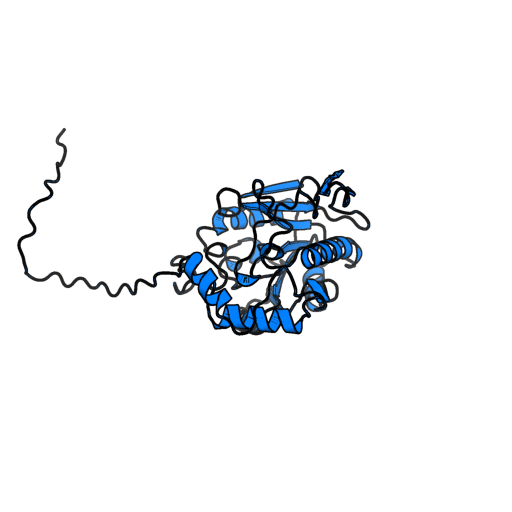 ? -1.164 -18.344 -7.622 1.00 78.56 275 PHE A CA 1
ATOM 2199 C C . PHE A 1 275 ? -0.578 -18.363 -6.201 1.00 78.56 275 PHE A C 1
ATOM 2201 O O . PHE A 1 275 ? -1.084 -19.101 -5.357 1.00 78.56 275 PHE A O 1
ATOM 2208 N N . ASP A 1 276 ? 0.463 -17.572 -5.938 1.00 90.75 276 ASP A N 1
ATOM 2209 C CA . ASP A 1 276 ? 1.148 -17.534 -4.642 1.00 90.75 276 ASP A CA 1
ATOM 2210 C C . ASP A 1 276 ? 1.156 -16.145 -3.988 1.00 90.75 276 ASP A C 1
ATOM 2212 O O . ASP A 1 276 ? 1.912 -15.911 -3.050 1.00 90.75 276 ASP A O 1
ATOM 2216 N N . LEU A 1 277 ? 0.334 -15.223 -4.489 1.00 94.06 277 LEU A N 1
ATOM 2217 C CA . LEU A 1 277 ? 0.272 -13.851 -4.007 1.00 94.06 277 LEU A CA 1
ATOM 2218 C C . LEU A 1 277 ? -0.921 -13.674 -3.069 1.00 94.06 277 LEU A C 1
ATOM 2220 O O . LEU A 1 277 ? -2.059 -14.033 -3.388 1.00 94.06 277 LEU A O 1
ATOM 2224 N N . PHE A 1 278 ? -0.642 -13.132 -1.890 1.00 96.62 278 PHE A N 1
ATOM 2225 C CA . PHE A 1 278 ? -1.615 -12.950 -0.830 1.00 96.62 278 PHE A CA 1
ATOM 2226 C C . PHE A 1 278 ? -1.510 -11.561 -0.216 1.00 96.62 278 PHE A C 1
ATOM 2228 O O . PHE A 1 278 ? -0.482 -10.893 -0.289 1.00 96.62 278 PHE A O 1
ATOM 2235 N N . MET A 1 279 ? -2.576 -11.169 0.464 1.00 97.62 279 MET A N 1
ATOM 2236 C CA . MET A 1 279 ? -2.638 -10.000 1.323 1.00 97.62 279 MET A CA 1
ATOM 2237 C C . MET A 1 279 ? -2.919 -10.455 2.753 1.00 97.62 279 MET A C 1
ATOM 2239 O O . MET A 1 279 ? -3.943 -11.090 3.024 1.00 97.62 279 MET A O 1
ATOM 2243 N N . GLY A 1 280 ? -2.003 -10.159 3.671 1.00 98.00 280 GLY A N 1
ATOM 2244 C CA . GLY A 1 280 ? -2.199 -10.409 5.100 1.00 98.00 280 GLY A CA 1
ATOM 2245 C C . GLY A 1 280 ? -2.849 -9.209 5.778 1.00 98.00 280 GLY A C 1
ATOM 2246 O O . GLY A 1 280 ? -2.583 -8.078 5.388 1.00 98.00 280 GLY A O 1
ATOM 2247 N N . LEU A 1 281 ? -3.695 -9.442 6.782 1.00 98.38 281 LEU A N 1
ATOM 2248 C CA . LEU A 1 281 ? -4.278 -8.412 7.650 1.00 98.38 281 LEU A CA 1
ATOM 2249 C C . LEU A 1 281 ? -3.697 -8.545 9.061 1.00 98.38 281 LEU A C 1
ATOM 2251 O O . LEU A 1 281 ? -3.928 -9.556 9.723 1.00 98.38 281 LEU A O 1
ATOM 2255 N N . TRP A 1 282 ? -3.019 -7.516 9.559 1.00 97.56 282 TRP A N 1
ATOM 2256 C CA . TRP A 1 282 ? -2.486 -7.470 10.923 1.00 97.56 282 TRP A CA 1
ATOM 2257 C C . TRP A 1 282 ? -3.200 -6.424 11.762 1.00 97.56 282 TRP A C 1
ATOM 2259 O O . TRP A 1 282 ? -3.654 -5.395 11.257 1.00 97.56 282 TRP A O 1
ATOM 2269 N N . ARG A 1 283 ? -3.260 -6.681 13.071 1.00 94.44 283 ARG A N 1
ATOM 2270 C CA . ARG A 1 283 ? -3.662 -5.678 14.052 1.00 94.44 283 ARG A CA 1
ATOM 2271 C C . ARG A 1 283 ? -2.448 -4.871 14.486 1.00 94.44 283 ARG A C 1
ATOM 2273 O O . ARG A 1 283 ? -1.409 -5.434 14.815 1.00 94.44 283 ARG A O 1
ATOM 2280 N N . LEU A 1 284 ? -2.619 -3.563 14.534 1.00 92.50 284 LEU A N 1
ATOM 2281 C CA . LEU A 1 284 ? -1.657 -2.623 15.074 1.00 92.50 284 LEU A CA 1
ATOM 2282 C C . LEU A 1 284 ? -2.017 -2.291 16.522 1.00 92.50 284 LEU A C 1
ATOM 2284 O O . LEU A 1 284 ? -3.182 -2.063 16.856 1.00 92.50 284 LEU A O 1
ATOM 2288 N N . GLU A 1 285 ? -1.006 -2.271 17.388 1.00 89.38 285 GLU A N 1
ATOM 2289 C CA . GLU A 1 285 ? -1.149 -1.889 18.790 1.00 89.38 285 GLU A CA 1
ATOM 2290 C C . GLU A 1 285 ? -0.029 -0.917 19.193 1.00 89.38 285 GLU A C 1
ATOM 2292 O O . GLU A 1 285 ? 1.139 -1.166 18.873 1.00 89.38 285 GLU A O 1
ATOM 2297 N N . PRO A 1 286 ? -0.343 0.169 19.927 1.00 87.50 286 PRO A N 1
ATOM 2298 C CA . PRO A 1 286 ? 0.662 1.125 20.375 1.00 87.50 286 PRO A CA 1
ATOM 2299 C C . PRO A 1 286 ? 1.815 0.451 21.128 1.00 87.50 286 PRO A C 1
ATOM 2301 O O . PRO A 1 286 ? 1.619 -0.226 22.139 1.00 87.50 286 PRO A O 1
ATOM 2304 N N . GLY A 1 287 ? 3.038 0.654 20.638 1.00 85.69 287 GLY A N 1
ATOM 2305 C CA . GLY A 1 287 ? 4.257 0.136 21.264 1.00 85.69 287 GLY A CA 1
ATOM 2306 C C . GLY A 1 287 ? 4.513 -1.362 21.069 1.00 85.69 287 GLY A C 1
ATOM 2307 O O . GLY A 1 287 ? 5.482 -1.868 21.639 1.00 85.69 287 GLY A O 1
ATOM 2308 N N . LYS A 1 288 ? 3.705 -2.068 20.269 1.00 89.00 288 LYS A N 1
ATOM 2309 C CA . LYS A 1 288 ? 3.973 -3.456 19.872 1.00 89.00 288 LYS A CA 1
ATOM 2310 C C . LYS A 1 288 ? 4.415 -3.533 18.417 1.00 89.00 288 LYS A C 1
ATOM 2312 O O . LYS A 1 288 ? 3.889 -2.839 17.554 1.00 89.00 288 LYS A O 1
ATOM 2317 N N . SER A 1 289 ? 5.396 -4.392 18.166 1.00 91.62 289 SER A N 1
ATOM 2318 C CA . SER A 1 289 ? 5.828 -4.729 16.812 1.00 91.62 289 SER A CA 1
ATOM 2319 C C . SER A 1 289 ? 4.920 -5.819 16.250 1.00 91.62 289 SER A C 1
ATOM 2321 O O . SER A 1 289 ? 4.520 -6.712 16.991 1.00 91.62 289 SER A O 1
ATOM 2323 N N . ILE A 1 290 ? 4.639 -5.759 14.948 1.00 94.06 290 ILE A N 1
ATOM 2324 C CA . ILE A 1 290 ? 3.979 -6.850 14.203 1.00 94.06 290 ILE A CA 1
ATOM 2325 C C . ILE A 1 290 ? 4.992 -7.894 13.707 1.00 94.06 290 ILE A C 1
ATOM 2327 O O . ILE A 1 290 ? 4.675 -8.733 12.865 1.00 94.06 290 ILE A O 1
ATOM 2331 N N . ARG A 1 291 ? 6.241 -7.800 14.177 1.00 95.44 291 ARG A N 1
ATOM 2332 C CA . ARG A 1 291 ? 7.368 -8.623 13.754 1.00 95.44 291 ARG A CA 1
ATOM 2333 C C . ARG A 1 291 ? 7.916 -9.425 14.921 1.00 95.44 291 ARG A C 1
ATOM 2335 O O . ARG A 1 291 ? 8.111 -8.914 16.026 1.00 95.44 291 ARG A O 1
ATOM 2342 N N . ARG A 1 292 ? 8.270 -10.664 14.607 1.00 94.88 292 ARG A N 1
ATOM 2343 C CA . ARG A 1 292 ? 9.084 -11.551 15.430 1.00 94.88 292 ARG A CA 1
ATOM 2344 C C . ARG A 1 292 ? 10.498 -11.002 15.570 1.00 94.88 292 ARG A C 1
ATOM 2346 O O . ARG A 1 292 ? 10.928 -10.094 14.846 1.00 94.88 292 ARG A O 1
ATOM 2353 N N . LYS A 1 293 ? 11.262 -11.566 16.505 1.00 91.50 293 LYS A N 1
ATOM 2354 C CA . LYS A 1 293 ? 12.672 -11.192 16.620 1.00 91.50 293 LYS A CA 1
ATOM 2355 C C . LYS A 1 293 ? 13.404 -11.674 15.374 1.00 91.50 293 LYS A C 1
ATOM 2357 O O . LYS A 1 293 ? 13.116 -12.729 14.827 1.00 91.50 293 LYS A O 1
ATOM 2362 N N . ARG A 1 294 ? 14.364 -10.879 14.911 1.00 91.19 294 ARG A N 1
ATOM 2363 C CA . ARG A 1 294 ? 15.213 -11.235 13.771 1.00 91.19 294 ARG A CA 1
ATOM 2364 C C . ARG A 1 294 ? 16.625 -11.534 14.243 1.00 91.19 294 ARG A C 1
ATOM 2366 O O . ARG A 1 294 ? 17.197 -10.769 15.023 1.00 91.19 294 ARG A O 1
ATOM 2373 N N . ASN A 1 295 ? 17.207 -12.595 13.708 1.00 90.38 295 ASN A N 1
ATOM 2374 C CA . ASN A 1 295 ? 18.604 -12.937 13.892 1.00 90.38 295 ASN A CA 1
ATOM 2375 C C . ASN A 1 295 ? 19.379 -12.590 12.621 1.00 90.38 295 ASN A C 1
ATOM 2377 O O . ASN A 1 295 ? 19.382 -13.335 11.645 1.00 90.38 295 ASN A O 1
ATOM 2381 N N . ASN A 1 296 ? 20.059 -11.443 12.632 1.00 88.25 296 ASN A N 1
ATOM 2382 C CA . ASN A 1 296 ? 20.816 -10.982 11.466 1.00 88.25 296 ASN A CA 1
ATOM 2383 C C . ASN A 1 296 ? 22.046 -11.850 11.163 1.00 88.25 296 ASN A C 1
ATOM 2385 O O . ASN A 1 296 ? 22.490 -11.879 10.021 1.00 88.25 296 ASN A O 1
ATOM 2389 N N . MET A 1 297 ? 22.603 -12.544 12.163 1.00 88.38 297 MET A N 1
ATOM 2390 C CA . MET A 1 297 ? 23.763 -13.416 11.959 1.00 88.38 297 MET A CA 1
ATOM 2391 C C . MET A 1 297 ? 23.351 -14.733 11.298 1.00 88.38 297 MET A C 1
ATOM 2393 O O . MET A 1 297 ? 24.049 -15.215 10.412 1.00 88.38 297 MET A O 1
ATOM 2397 N N . ALA A 1 298 ? 22.207 -15.287 11.704 1.00 90.19 298 ALA A N 1
ATOM 2398 C CA . ALA A 1 298 ? 21.655 -16.518 11.148 1.00 90.19 298 ALA A CA 1
ATOM 2399 C C . ALA A 1 298 ? 20.732 -16.294 9.934 1.00 90.19 298 ALA A C 1
ATOM 2401 O O . ALA A 1 298 ? 20.307 -17.273 9.330 1.00 90.19 298 ALA A O 1
ATOM 2402 N N . ARG A 1 299 ? 20.423 -15.032 9.584 1.00 90.88 299 ARG A N 1
ATOM 2403 C CA . ARG A 1 299 ? 19.410 -14.648 8.582 1.00 90.88 299 ARG A CA 1
ATOM 2404 C C . ARG A 1 299 ? 18.083 -15.390 8.798 1.00 90.88 299 ARG A C 1
ATOM 2406 O O . ARG A 1 299 ? 17.548 -16.014 7.890 1.00 90.88 299 ARG A O 1
ATOM 2413 N N . SER A 1 300 ? 17.574 -15.347 10.028 1.00 92.00 300 SER A N 1
ATOM 2414 C CA . SER A 1 300 ? 16.369 -16.082 10.430 1.00 92.00 300 SER A CA 1
ATOM 2415 C C . SER A 1 300 ? 15.446 -15.255 11.325 1.00 92.00 300 SER A C 1
ATOM 2417 O O . SER A 1 300 ? 15.839 -14.209 11.852 1.00 92.00 300 SER A O 1
ATOM 2419 N N . CYS A 1 301 ? 14.222 -15.747 11.512 1.00 93.19 301 CYS A N 1
ATOM 2420 C CA . CYS A 1 301 ? 13.245 -15.219 12.463 1.00 93.19 301 CYS A CA 1
ATOM 2421 C C . CYS A 1 301 ? 13.193 -16.109 13.719 1.00 93.19 301 CYS A C 1
ATOM 2423 O O . CYS A 1 301 ? 13.303 -17.330 13.608 1.00 93.19 301 CYS A O 1
ATOM 2425 N N . GLU A 1 302 ? 13.052 -15.495 14.894 1.00 88.25 302 GLU A N 1
ATOM 2426 C CA . GLU A 1 302 ? 13.016 -16.114 16.231 1.00 88.25 302 GLU A CA 1
ATOM 2427 C C . GLU A 1 302 ? 11.680 -15.866 16.936 1.00 88.25 302 GLU A C 1
ATOM 2429 O O . GLU A 1 302 ? 11.233 -14.692 16.976 1.00 88.25 302 GLU A O 1
#

Secondary structure (DSSP, 8-state):
----PPP-------S------------PPPHHHHHHHHHHSSS--BSSPPTT--PPPHHHHHHHHHHHHHTTTT-B--SSSGGG--BSS-GGGSTTTTHHHHHHHHHHHHHHTEEEEEESS-TT-SSGGGSGGGGSTT-EEEEEES-HHHHHHHHHHTTT-TTEEEEE--TTTT-STT-HHHHHHHHTTS--EEEEEE-SGGGGS-HHHHHHHHHHHHHHHHHSSS-EEEEEEEEESS---TT---BGGG-----TTSTTT-BPPPSEEEE-SSTTEEEEEEE--TT--SB--EETTTTEE-